Protein AF-A0A914J301-F1 (afdb_monomer)

Radius of gyration: 25.21 Å; Cα contacts (8 Å, |Δi|>4): 339; chains: 1; bounding box: 75×79×42 Å

Structure (mmCIF, N/CA/C/O backbone):
data_AF-A0A914J301-F1
#
_entry.id   AF-A0A914J301-F1
#
loop_
_atom_site.group_PDB
_atom_site.id
_atom_site.type_symbol
_atom_site.label_atom_id
_atom_site.label_alt_id
_atom_site.label_comp_id
_atom_site.label_asym_id
_atom_site.label_entity_id
_atom_site.label_seq_id
_atom_site.pdbx_PDB_ins_code
_atom_site.Cartn_x
_atom_site.Cartn_y
_atom_site.Cartn_z
_atom_site.occupancy
_atom_site.B_iso_or_equiv
_atom_site.auth_seq_id
_atom_site.auth_comp_id
_atom_site.auth_asym_id
_atom_site.auth_atom_id
_atom_site.pdbx_PDB_model_num
ATOM 1 N N . MET A 1 1 ? -5.659 -9.610 20.357 1.00 62.09 1 MET A N 1
ATOM 2 C CA . MET A 1 1 ? -6.582 -10.024 19.278 1.00 62.09 1 MET A CA 1
ATOM 3 C C . MET A 1 1 ? -5.731 -10.591 18.161 1.00 62.09 1 MET A C 1
ATOM 5 O O . MET A 1 1 ? -4.820 -9.894 17.728 1.00 62.09 1 MET A O 1
ATOM 9 N N . SER A 1 2 ? -5.943 -11.849 17.775 1.00 86.25 2 SER A N 1
ATOM 10 C CA . SER A 1 2 ? -5.226 -12.425 16.632 1.00 86.25 2 SER A CA 1
ATOM 11 C C . SER A 1 2 ? -5.757 -11.800 15.340 1.00 86.25 2 SER A C 1
ATOM 13 O O . SER A 1 2 ? -6.969 -11.604 15.217 1.00 86.25 2 SER A O 1
ATOM 15 N N . VAL A 1 3 ? -4.855 -11.446 14.425 1.00 95.19 3 VAL A N 1
ATOM 16 C CA . VAL A 1 3 ? -5.179 -10.918 13.095 1.00 95.19 3 VAL A CA 1
ATOM 17 C C . VAL A 1 3 ? -4.474 -11.796 12.075 1.00 95.19 3 VAL A C 1
ATOM 19 O O . VAL A 1 3 ? -3.257 -11.976 12.159 1.00 95.19 3 VAL A O 1
ATOM 22 N N . ASN A 1 4 ? -5.239 -12.325 11.127 1.00 97.19 4 ASN A N 1
ATOM 23 C CA . ASN A 1 4 ? -4.732 -13.099 10.010 1.00 97.19 4 ASN A CA 1
ATOM 24 C C . ASN A 1 4 ? -4.427 -12.170 8.828 1.00 97.19 4 ASN A C 1
ATOM 26 O O . ASN A 1 4 ? -5.185 -11.243 8.550 1.00 97.19 4 ASN A O 1
ATOM 30 N N . LEU A 1 5 ? -3.314 -12.407 8.141 1.00 98.38 5 LEU A N 1
ATOM 31 C CA . LEU A 1 5 ? -2.938 -11.686 6.927 1.00 98.38 5 LEU A CA 1
ATOM 32 C C . LEU A 1 5 ? -2.969 -12.676 5.773 1.00 98.38 5 LEU A C 1
ATOM 34 O O . LEU A 1 5 ? -2.251 -13.673 5.802 1.00 98.38 5 LEU A O 1
ATOM 38 N N . ARG A 1 6 ? -3.776 -12.390 4.757 1.00 98.25 6 ARG A N 1
ATOM 39 C CA . ARG A 1 6 ? -3.917 -13.258 3.585 1.00 98.25 6 ARG A CA 1
ATOM 40 C C . ARG A 1 6 ? -4.133 -12.442 2.322 1.00 98.25 6 ARG A C 1
ATOM 42 O O . ARG A 1 6 ? -4.425 -11.245 2.383 1.00 98.25 6 ARG A O 1
ATOM 49 N N . ARG A 1 7 ? -3.954 -13.093 1.175 1.00 98.44 7 ARG A N 1
ATOM 50 C CA . ARG A 1 7 ? -4.282 -12.508 -0.125 1.00 98.44 7 ARG A CA 1
ATOM 51 C C . ARG A 1 7 ? -5.774 -12.165 -0.161 1.00 98.44 7 ARG A C 1
ATOM 53 O O . ARG A 1 7 ? -6.582 -12.900 0.408 1.00 98.44 7 ARG A O 1
ATOM 60 N N . ALA A 1 8 ? -6.099 -11.038 -0.781 1.00 98.44 8 ALA A N 1
ATOM 61 C CA . ALA A 1 8 ? -7.477 -10.622 -0.987 1.00 98.44 8 ALA A CA 1
ATOM 62 C C . ALA A 1 8 ? -8.159 -11.534 -2.015 1.00 98.44 8 ALA A C 1
ATOM 64 O O . ALA A 1 8 ? -7.544 -11.947 -3.000 1.00 98.44 8 ALA A O 1
ATOM 65 N N . GLU A 1 9 ? -9.437 -11.806 -1.795 1.00 97.62 9 GLU A N 1
ATOM 66 C CA . GLU A 1 9 ? -10.307 -12.560 -2.690 1.00 97.62 9 GLU A CA 1
ATOM 67 C C . GLU A 1 9 ? -11.484 -11.690 -3.150 1.00 97.62 9 GLU A C 1
ATOM 69 O O . GLU A 1 9 ? -11.736 -10.605 -2.621 1.00 97.62 9 GLU A O 1
ATOM 74 N N . VAL A 1 10 ? -12.215 -12.151 -4.170 1.00 97.44 10 VAL A N 1
ATOM 75 C CA . VAL A 1 10 ? -13.348 -11.399 -4.742 1.00 97.44 10 VAL A CA 1
ATOM 76 C C . VAL A 1 10 ? -14.429 -11.123 -3.687 1.00 97.44 10 VAL A C 1
ATOM 78 O O . VAL A 1 10 ? -15.039 -10.050 -3.685 1.00 97.44 10 VA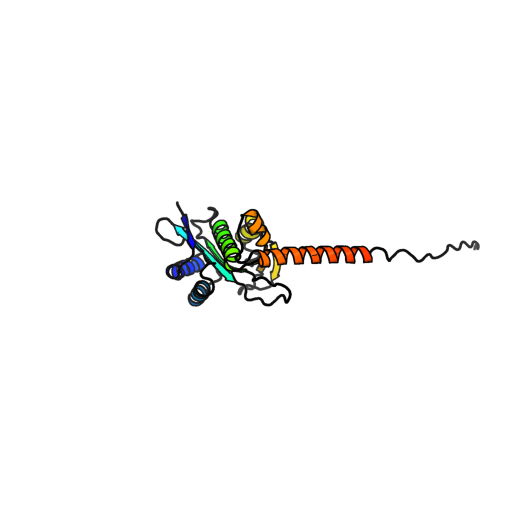L A O 1
ATOM 81 N N . ASP A 1 11 ? -14.611 -12.042 -2.741 1.00 97.56 11 ASP A N 1
ATOM 82 C CA . ASP A 1 11 ? -15.586 -11.903 -1.657 1.00 97.56 11 ASP A CA 1
ATOM 83 C C . ASP A 1 11 ? -15.200 -10.809 -0.642 1.00 97.56 11 ASP A C 1
ATOM 85 O O . ASP A 1 11 ? -16.072 -10.224 0.008 1.00 97.56 11 ASP A O 1
ATOM 89 N N . ASP A 1 12 ? -13.919 -10.428 -0.570 1.00 98.31 12 ASP A N 1
ATOM 90 C CA . ASP A 1 12 ? -13.444 -9.373 0.331 1.00 98.31 12 ASP A CA 1
ATOM 91 C C . ASP A 1 12 ? -13.739 -7.962 -0.191 1.00 98.31 12 ASP A C 1
ATOM 93 O O . ASP A 1 12 ? -13.720 -7.001 0.585 1.00 98.31 12 ASP A O 1
ATOM 97 N N . LEU A 1 13 ? -14.011 -7.793 -1.492 1.00 98.00 13 LEU A N 1
ATOM 98 C CA . LEU A 1 13 ? -14.004 -6.474 -2.139 1.00 98.00 13 LEU A CA 1
ATOM 99 C C . LEU A 1 13 ? -14.993 -5.487 -1.513 1.00 98.00 13 LEU A C 1
ATOM 101 O O . LEU A 1 13 ? -14.676 -4.306 -1.353 1.00 98.00 13 LEU A O 1
ATOM 105 N N . ARG A 1 14 ? -16.181 -5.958 -1.115 1.00 98.12 14 ARG A N 1
ATOM 106 C CA . ARG A 1 14 ? -17.158 -5.105 -0.418 1.00 98.12 14 ARG A CA 1
ATOM 107 C C . ARG A 1 14 ? -16.641 -4.670 0.949 1.00 98.12 14 ARG A C 1
ATOM 109 O O . ARG A 1 14 ? -16.755 -3.498 1.301 1.00 98.12 14 ARG A O 1
ATOM 116 N N . ALA A 1 15 ? -16.033 -5.582 1.703 1.00 98.31 15 ALA A N 1
ATOM 117 C CA . ALA A 1 15 ? -15.475 -5.276 3.014 1.00 98.31 15 ALA A CA 1
ATOM 118 C C . ALA A 1 15 ? -14.255 -4.341 2.914 1.00 98.31 15 ALA A C 1
ATOM 120 O O . ALA A 1 15 ? -14.110 -3.430 3.734 1.00 98.31 15 ALA A O 1
ATOM 121 N N . MET A 1 16 ? -13.423 -4.500 1.880 1.00 98.62 16 MET A N 1
ATOM 122 C CA . MET A 1 16 ? -12.338 -3.571 1.547 1.00 98.62 16 MET A CA 1
ATOM 123 C C . MET A 1 16 ? -12.883 -2.180 1.210 1.00 98.62 16 MET A C 1
ATOM 125 O O . MET A 1 16 ? -12.414 -1.194 1.778 1.00 98.62 16 MET A O 1
ATOM 129 N N . GLN A 1 17 ? -13.913 -2.088 0.362 1.00 98.44 17 GLN A N 1
ATOM 130 C CA . GLN A 1 17 ? -14.545 -0.814 0.010 1.00 98.44 17 GLN A CA 1
ATOM 131 C C . GLN A 1 17 ? -15.128 -0.109 1.244 1.00 98.44 17 GLN A C 1
ATOM 133 O O . GLN A 1 17 ? -14.894 1.083 1.442 1.00 98.44 17 GLN A O 1
ATOM 138 N N . MET A 1 18 ? -15.827 -0.842 2.116 1.00 98.00 18 MET A N 1
ATOM 139 C CA . MET A 1 18 ? -16.323 -0.295 3.384 1.00 98.00 18 MET A CA 1
ATOM 140 C C . MET A 1 18 ? -15.173 0.167 4.286 1.00 98.00 18 MET A C 1
ATOM 142 O O . MET A 1 18 ? -15.245 1.227 4.905 1.00 98.00 18 MET A O 1
ATOM 146 N N . CYS A 1 19 ? -14.084 -0.604 4.359 1.00 98.12 19 CYS A N 1
ATOM 147 C CA . CYS A 1 19 ? -12.901 -0.214 5.120 1.00 98.12 19 CYS A CA 1
ATOM 148 C C . CYS A 1 19 ? -12.255 1.065 4.561 1.00 98.12 19 CYS A C 1
ATOM 150 O O . CYS A 1 19 ? -11.814 1.896 5.356 1.00 98.12 19 CYS A O 1
ATOM 152 N N . ASN A 1 20 ? -12.232 1.244 3.234 1.00 98.31 20 ASN A N 1
ATOM 153 C CA . ASN A 1 20 ? -11.757 2.461 2.572 1.00 98.31 20 ASN A CA 1
ATOM 154 C C . ASN A 1 20 ? -12.589 3.669 3.014 1.00 98.31 20 ASN A C 1
ATOM 156 O O . ASN A 1 20 ? -12.040 4.610 3.578 1.00 98.31 20 ASN A O 1
ATOM 160 N N . GLN A 1 21 ? -13.913 3.587 2.862 1.00 97.69 21 GLN A N 1
ATOM 161 C CA . GLN A 1 21 ? -14.858 4.655 3.218 1.00 97.69 21 GLN A CA 1
ATOM 162 C C . GLN A 1 21 ? -14.772 5.075 4.686 1.00 97.69 21 GLN A C 1
ATOM 164 O O . GLN A 1 21 ? -14.904 6.250 5.013 1.00 97.69 21 GLN A O 1
ATOM 169 N N . LEU A 1 22 ? -14.517 4.121 5.583 1.00 97.38 22 LEU A N 1
ATOM 170 C CA . LEU A 1 22 ? -14.359 4.399 7.011 1.00 97.38 22 LEU A CA 1
ATOM 171 C C . LEU A 1 22 ? -13.015 5.050 7.364 1.00 97.38 22 LEU A C 1
ATOM 173 O O . LEU A 1 22 ? -12.887 5.628 8.445 1.00 97.38 22 LEU A O 1
ATOM 177 N N . CYS A 1 23 ? -11.990 4.893 6.524 1.00 96.31 23 CYS A N 1
ATOM 178 C CA . CYS A 1 23 ? -10.616 5.254 6.873 1.00 96.31 23 CYS A CA 1
ATOM 179 C C . CYS A 1 23 ? -10.039 6.409 6.055 1.00 96.31 23 CYS A C 1
ATOM 181 O O . CYS A 1 23 ? -9.110 7.049 6.553 1.00 96.31 23 CYS A O 1
ATOM 183 N N . LEU A 1 24 ? -10.524 6.628 4.831 1.00 96.06 24 LEU A N 1
ATOM 184 C CA . LEU A 1 24 ? -9.908 7.493 3.829 1.00 96.06 24 LEU A CA 1
ATOM 185 C C . LEU A 1 24 ? -10.952 8.398 3.145 1.00 96.06 24 LEU A C 1
ATOM 187 O O . LEU A 1 24 ? -12.072 7.951 2.876 1.00 96.06 24 LEU A O 1
ATOM 191 N N . PRO A 1 25 ? -10.591 9.656 2.833 1.00 94.06 25 PRO A N 1
ATOM 192 C CA . PRO A 1 25 ? -11.445 10.542 2.047 1.00 94.06 25 PRO A CA 1
ATOM 193 C C . PRO A 1 25 ? -11.475 10.160 0.556 1.00 94.06 25 PRO A C 1
ATOM 195 O O . PRO A 1 25 ? -12.513 10.316 -0.091 1.00 94.06 25 PRO A O 1
ATOM 198 N N . GLU A 1 26 ? -10.391 9.597 0.013 1.00 94.69 26 GLU A N 1
ATOM 199 C CA . GLU A 1 26 ? -10.316 9.128 -1.375 1.00 94.69 26 GLU A CA 1
ATOM 200 C C . GLU A 1 26 ? -11.068 7.805 -1.543 1.00 94.69 26 GLU A C 1
ATOM 202 O O . GLU A 1 26 ? -10.633 6.754 -1.069 1.00 94.69 26 GLU A O 1
ATOM 207 N N . ASN A 1 27 ? -12.216 7.850 -2.220 1.00 96.75 27 ASN A N 1
ATOM 208 C CA . ASN A 1 27 ? -13.116 6.712 -2.370 1.00 96.75 27 ASN A CA 1
ATOM 209 C C . ASN A 1 27 ? -13.289 6.286 -3.825 1.00 96.75 27 ASN A C 1
ATOM 211 O O . ASN A 1 27 ? -13.376 7.115 -4.727 1.00 96.75 27 ASN A O 1
ATOM 215 N N . TYR A 1 28 ? -13.408 4.973 -4.033 1.00 96.19 28 TYR A N 1
ATOM 216 C CA . TYR A 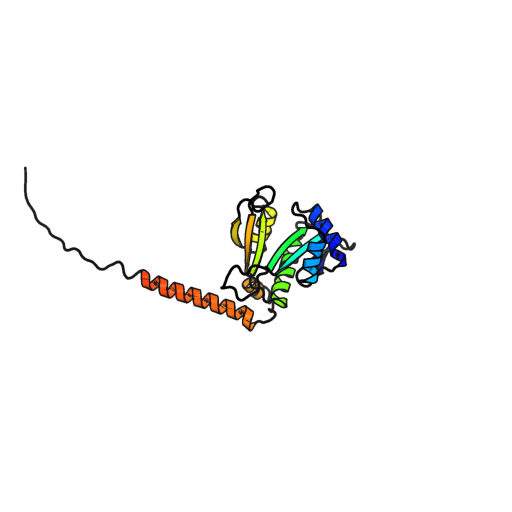1 28 ? -13.549 4.372 -5.356 1.00 96.19 28 TYR A CA 1
ATOM 217 C C . TYR A 1 28 ? -14.832 3.546 -5.467 1.00 96.19 28 TYR A C 1
ATOM 219 O O . TYR A 1 28 ? -15.314 2.939 -4.503 1.00 96.19 28 TYR A O 1
ATOM 227 N N . GLN A 1 29 ? -15.383 3.494 -6.679 1.00 97.38 29 GLN A N 1
ATOM 228 C CA . GLN A 1 29 ? -16.486 2.593 -7.006 1.00 97.38 29 GLN A CA 1
ATOM 229 C C . GLN A 1 29 ? -16.015 1.131 -6.976 1.00 97.38 29 GLN A C 1
ATOM 231 O O . GLN A 1 29 ? -14.865 0.845 -7.309 1.00 97.38 29 GLN A O 1
ATOM 236 N N . LEU A 1 30 ? -16.918 0.192 -6.665 1.00 97.44 30 LEU A N 1
ATOM 237 C CA . LEU A 1 30 ? -16.593 -1.240 -6.564 1.00 97.44 30 LEU A CA 1
ATOM 238 C C . LEU A 1 30 ? -15.961 -1.793 -7.853 1.00 97.44 30 LEU A C 1
ATOM 240 O O . LEU A 1 30 ? -15.048 -2.608 -7.783 1.00 97.44 30 LEU A O 1
ATOM 244 N N . LYS A 1 31 ? -16.368 -1.285 -9.026 1.00 97.75 31 LYS A N 1
ATOM 245 C CA . LYS A 1 31 ? -15.768 -1.646 -10.323 1.00 97.75 31 LYS A CA 1
ATOM 246 C C . LYS A 1 31 ? -14.246 -1.458 -10.360 1.00 97.75 31 LYS A C 1
ATOM 248 O O . LYS A 1 31 ? -13.556 -2.222 -11.020 1.00 97.75 31 LYS A O 1
ATOM 253 N N . TYR A 1 32 ? -13.721 -0.467 -9.636 1.00 97.69 32 TYR A N 1
ATOM 254 C CA . TYR A 1 32 ? -12.287 -0.198 -9.585 1.00 97.69 32 TYR A CA 1
ATOM 255 C C . TYR A 1 32 ? -11.556 -1.229 -8.722 1.00 97.69 32 TYR A C 1
ATOM 257 O O . TYR A 1 32 ? -10.479 -1.681 -9.092 1.00 97.69 32 TYR A O 1
ATOM 265 N N . PHE A 1 33 ? -12.168 -1.678 -7.623 1.00 98.31 33 PHE A N 1
ATOM 266 C CA . PHE A 1 33 ? -11.658 -2.802 -6.834 1.00 98.31 33 PHE A CA 1
ATOM 267 C C . PHE A 1 33 ? -11.678 -4.111 -7.640 1.00 98.31 33 PHE A C 1
ATOM 269 O O . PHE A 1 33 ? -10.699 -4.852 -7.625 1.00 98.31 33 PHE A O 1
ATOM 276 N N . ILE A 1 34 ? -12.756 -4.359 -8.395 1.00 98.12 34 ILE A N 1
ATOM 277 C CA . ILE A 1 34 ? -12.870 -5.518 -9.297 1.00 98.12 34 ILE A CA 1
ATOM 278 C C . ILE A 1 34 ? -11.763 -5.485 -10.359 1.00 98.12 34 ILE A C 1
ATOM 280 O O . ILE A 1 34 ? -11.093 -6.490 -10.568 1.00 98.12 34 ILE A O 1
ATOM 284 N N . TYR A 1 35 ? -11.520 -4.329 -10.982 1.00 97.38 35 TYR A N 1
ATOM 285 C CA . TYR A 1 35 ? -10.421 -4.160 -11.936 1.00 97.38 35 TYR A CA 1
ATOM 286 C C . TYR A 1 35 ? -9.069 -4.580 -11.340 1.00 97.38 35 TYR A C 1
ATOM 288 O O . TYR A 1 35 ? -8.345 -5.345 -11.964 1.00 97.38 35 TYR A O 1
ATOM 296 N N . HIS A 1 36 ? -8.754 -4.160 -10.111 1.00 98.00 36 HIS A N 1
ATOM 297 C CA . HIS A 1 36 ? -7.488 -4.530 -9.471 1.00 98.00 36 HIS A CA 1
ATOM 298 C C . HIS A 1 36 ? -7.357 -6.034 -9.249 1.00 98.00 36 HIS A C 1
ATOM 300 O O . HIS A 1 36 ? -6.316 -6.603 -9.567 1.00 98.00 36 HIS A O 1
ATOM 306 N N . ILE A 1 37 ? -8.393 -6.679 -8.701 1.00 97.06 37 ILE A N 1
ATOM 307 C CA . ILE A 1 37 ? -8.293 -8.097 -8.343 1.00 97.06 37 ILE A CA 1
ATOM 308 C C . ILE A 1 37 ? -8.280 -9.010 -9.569 1.00 97.06 37 ILE A C 1
ATOM 310 O O . ILE A 1 37 ? -7.681 -10.077 -9.518 1.00 97.06 37 ILE A O 1
ATOM 314 N N . LEU A 1 38 ? -8.918 -8.596 -10.667 1.00 96.75 38 LEU A N 1
ATOM 315 C CA . LEU A 1 38 ? -8.915 -9.355 -11.917 1.00 96.75 38 LEU A CA 1
ATOM 316 C C . LEU A 1 38 ? -7.621 -9.155 -12.713 1.00 96.75 38 LEU A C 1
ATOM 318 O O . LEU A 1 38 ? -7.141 -10.106 -13.322 1.00 96.75 38 LEU A O 1
ATOM 322 N N . SER A 1 39 ? -7.042 -7.951 -12.688 1.00 96.25 39 SER A N 1
ATOM 323 C CA . SER A 1 39 ? -5.797 -7.650 -13.406 1.00 96.25 39 SER A CA 1
ATOM 324 C C . SER A 1 39 ? -4.551 -8.143 -12.662 1.00 96.25 39 SER A C 1
ATOM 326 O O . SER A 1 39 ? -3.631 -8.670 -13.284 1.00 96.25 39 SER A O 1
ATOM 328 N N . TRP A 1 40 ? -4.519 -8.001 -11.330 1.00 97.06 40 TRP A N 1
ATOM 329 C CA . TRP A 1 40 ? -3.364 -8.350 -10.490 1.00 97.06 40 TRP A CA 1
ATOM 330 C C . TRP A 1 40 ? -3.781 -9.089 -9.207 1.00 97.06 40 TRP A C 1
ATOM 332 O O . TRP A 1 40 ? -3.593 -8.576 -8.094 1.00 97.06 40 TRP A O 1
ATOM 342 N N . PRO A 1 41 ? -4.340 -10.309 -9.326 1.00 96.88 41 PRO A N 1
ATOM 343 C CA . PRO A 1 41 ? -4.908 -11.043 -8.192 1.00 96.88 41 PRO A CA 1
ATOM 344 C C . PRO A 1 41 ? -3.904 -11.319 -7.064 1.00 96.88 41 PRO A C 1
ATOM 346 O O . PRO A 1 41 ? -4.301 -11.517 -5.920 1.00 96.88 41 PRO A O 1
ATOM 349 N N . GLN A 1 42 ? -2.602 -11.330 -7.355 1.00 97.75 42 GLN A N 1
ATOM 350 C CA . GLN A 1 42 ? -1.535 -11.612 -6.395 1.00 97.75 42 GLN A CA 1
ATOM 351 C C . GLN A 1 42 ? -1.168 -10.417 -5.505 1.00 97.75 42 GLN A C 1
ATOM 353 O O . GLN A 1 42 ? -0.550 -10.624 -4.465 1.00 97.75 42 GLN A O 1
ATOM 358 N N . LEU A 1 43 ? -1.507 -9.181 -5.890 1.00 98.25 43 LEU A N 1
ATOM 359 C CA . LEU A 1 43 ? -0.884 -7.986 -5.298 1.00 98.25 43 LEU A CA 1
ATOM 360 C C . LEU A 1 43 ? -1.634 -7.396 -4.104 1.00 98.25 43 LEU A C 1
ATOM 362 O O . LEU A 1 43 ? -1.051 -6.644 -3.321 1.00 98.25 43 LEU A O 1
ATOM 366 N N . SER A 1 44 ? -2.916 -7.717 -3.954 1.00 98.62 44 SER A N 1
ATOM 367 C CA . SER A 1 44 ? -3.756 -7.147 -2.899 1.00 98.62 44 SER A CA 1
ATOM 368 C C . SER A 1 44 ? -3.908 -8.114 -1.728 1.00 98.62 44 SER A C 1
ATOM 370 O O . SER A 1 44 ? -4.081 -9.319 -1.908 1.00 98.62 44 SER A O 1
ATOM 372 N N . TYR A 1 45 ? -3.849 -7.578 -0.511 1.00 98.88 45 TYR A N 1
ATOM 373 C CA . TYR A 1 45 ? -3.897 -8.355 0.729 1.00 98.88 45 TYR A CA 1
ATOM 374 C C . TYR A 1 45 ? -4.860 -7.724 1.724 1.00 98.88 45 TYR A C 1
ATOM 376 O O . TYR A 1 45 ? -5.049 -6.505 1.748 1.00 98.88 45 TYR A O 1
ATOM 384 N N . VAL A 1 46 ? -5.420 -8.557 2.594 1.00 98.81 46 VAL A N 1
ATOM 385 C CA . VAL A 1 46 ? -6.310 -8.147 3.676 1.00 98.81 46 VAL A CA 1
ATOM 386 C C . VAL A 1 46 ? -5.775 -8.593 5.033 1.00 98.81 46 VAL A C 1
ATOM 388 O O . VAL A 1 46 ? -5.058 -9.587 5.163 1.00 98.81 46 VAL A O 1
ATOM 391 N N . ALA A 1 47 ? -6.122 -7.817 6.053 1.00 98.69 47 ALA A N 1
ATOM 392 C CA . ALA A 1 47 ? -5.977 -8.158 7.455 1.00 98.69 47 ALA A CA 1
ATOM 393 C C . ALA A 1 47 ? -7.369 -8.459 8.015 1.00 98.69 47 ALA A C 1
ATOM 395 O O . ALA A 1 47 ? -8.244 -7.590 7.997 1.00 98.69 47 ALA A O 1
ATOM 396 N N . GLU A 1 48 ? -7.554 -9.670 8.521 1.00 98.00 48 GLU A N 1
ATOM 397 C CA . GLU A 1 48 ? -8.825 -10.211 8.997 1.00 98.00 48 GLU A CA 1
ATOM 398 C C . GLU A 1 48 ? -8.738 -10.505 10.498 1.00 98.00 48 GLU A C 1
ATOM 400 O O . GLU A 1 48 ? -7.747 -11.064 10.974 1.00 98.00 48 GLU A O 1
ATOM 405 N N . ASP A 1 49 ? -9.743 -10.101 11.273 1.00 96.56 49 ASP A N 1
ATOM 406 C CA . ASP A 1 49 ? -9.817 -10.468 12.687 1.00 96.56 49 ASP A CA 1
ATOM 407 C C . ASP A 1 49 ? -10.328 -11.908 12.887 1.00 96.56 49 ASP A C 1
ATOM 409 O O . ASP A 1 49 ? -10.862 -12.544 11.988 1.00 96.56 49 ASP A O 1
ATOM 413 N N . HIS A 1 50 ? -10.205 -12.427 14.108 1.00 94.12 50 HIS A N 1
ATOM 414 C CA . HIS A 1 50 ? -10.734 -13.742 14.508 1.00 94.12 50 HIS A CA 1
ATOM 415 C C . HIS A 1 50 ? -12.237 -13.994 14.239 1.00 94.12 50 HIS A C 1
ATOM 417 O O . HIS A 1 50 ? -12.691 -15.118 14.434 1.00 94.12 50 HIS A O 1
ATOM 423 N N . LYS A 1 51 ? -13.020 -12.974 13.862 1.00 94.69 51 LYS A N 1
ATOM 424 C CA . LYS A 1 51 ? -14.451 -13.084 13.546 1.00 94.69 51 LYS A CA 1
ATOM 425 C C . LYS A 1 51 ? -14.728 -13.013 12.041 1.00 94.69 51 LYS A C 1
ATOM 427 O O . LYS A 1 51 ? -15.894 -12.957 11.662 1.00 94.69 51 LYS A O 1
ATOM 432 N N . GLY A 1 52 ? -13.698 -12.967 11.200 1.00 94.12 52 GLY A N 1
ATOM 433 C CA . GLY A 1 52 ? -13.862 -12.851 9.753 1.00 94.12 52 GLY A CA 1
ATOM 434 C C . GLY A 1 52 ? -13.972 -11.420 9.234 1.00 94.12 52 GLY A C 1
ATOM 435 O O . GLY A 1 52 ? -14.212 -11.212 8.047 1.00 94.12 52 GLY A O 1
ATOM 436 N N . ASN A 1 53 ? -13.824 -10.399 10.084 1.00 96.50 53 ASN A N 1
ATOM 437 C CA . ASN A 1 53 ? -13.985 -9.023 9.627 1.00 96.50 53 ASN A CA 1
ATOM 438 C C . ASN A 1 53 ? -12.685 -8.491 9.035 1.00 96.50 53 ASN A C 1
ATOM 440 O O . ASN A 1 53 ? -11.641 -8.509 9.690 1.00 96.50 53 ASN A O 1
ATOM 444 N N . ILE A 1 54 ? -12.775 -7.868 7.859 1.00 98.38 54 ILE A N 1
ATOM 445 C CA . ILE A 1 54 ? -11.659 -7.097 7.310 1.00 98.38 54 ILE A CA 1
ATOM 446 C C . ILE A 1 54 ? -11.428 -5.852 8.174 1.00 98.38 54 ILE A C 1
ATOM 448 O O . ILE A 1 54 ? -12.301 -4.985 8.327 1.00 98.38 54 ILE A O 1
ATOM 452 N N . VAL A 1 55 ? -10.239 -5.767 8.764 1.00 98.38 55 VAL A N 1
ATOM 453 C CA . VAL A 1 55 ? -9.794 -4.669 9.638 1.00 98.38 55 VAL A CA 1
ATOM 454 C C . VAL A 1 55 ? -8.703 -3.812 9.010 1.00 98.38 55 VAL A C 1
ATOM 456 O O . VAL A 1 55 ? -8.414 -2.721 9.505 1.00 98.38 55 VAL A O 1
ATOM 459 N N . GLY A 1 56 ? -8.134 -4.260 7.899 1.00 98.56 56 GLY A N 1
ATOM 460 C CA . GLY A 1 56 ? -7.267 -3.470 7.041 1.00 98.56 56 GLY A CA 1
ATOM 461 C C . GLY A 1 56 ? -7.033 -4.166 5.710 1.00 98.56 56 GLY A C 1
ATOM 462 O O . GLY A 1 56 ? -7.320 -5.350 5.570 1.00 98.56 56 GLY A O 1
ATOM 463 N N . TYR A 1 57 ? -6.524 -3.432 4.734 1.00 98.88 57 TYR A N 1
ATOM 464 C CA . TYR A 1 57 ? -6.179 -3.976 3.427 1.00 98.88 57 TYR A CA 1
ATOM 465 C C . TYR A 1 57 ? -5.108 -3.119 2.755 1.00 98.88 57 TYR A C 1
ATOM 467 O O . TYR A 1 57 ? -4.920 -1.951 3.107 1.00 98.88 57 TYR A O 1
ATOM 475 N N . VAL A 1 58 ? -4.448 -3.712 1.767 1.00 98.81 58 VAL A N 1
ATOM 476 C CA . VAL A 1 58 ? -3.670 -3.021 0.741 1.00 98.81 58 VAL A CA 1
ATOM 477 C C . VAL A 1 58 ? -4.248 -3.394 -0.621 1.00 98.81 58 VAL A C 1
ATOM 479 O O . VAL A 1 58 ? -4.482 -4.569 -0.905 1.00 98.81 58 VAL A O 1
ATOM 482 N N . LEU A 1 59 ? -4.522 -2.379 -1.432 1.00 98.62 59 LEU A N 1
ATOM 483 C CA . LEU A 1 59 ? -4.948 -2.494 -2.818 1.00 98.62 59 LEU A CA 1
ATOM 484 C C . LEU A 1 59 ? -3.796 -1.999 -3.686 1.00 98.62 59 LEU A C 1
ATOM 486 O O . LEU A 1 59 ? -3.404 -0.832 -3.591 1.00 98.62 59 LEU A O 1
ATOM 490 N N . ALA A 1 60 ? -3.249 -2.888 -4.503 1.00 98.19 60 ALA A N 1
ATOM 491 C CA . ALA A 1 60 ? -2.061 -2.616 -5.294 1.00 98.19 60 ALA A CA 1
ATOM 492 C C . ALA A 1 60 ? -2.249 -3.057 -6.745 1.00 98.19 60 ALA A C 1
ATOM 494 O O . ALA A 1 60 ? -3.036 -3.961 -7.036 1.00 98.19 60 ALA A O 1
ATOM 495 N N . LYS A 1 61 ? -1.516 -2.401 -7.639 1.00 96.31 61 LYS A N 1
ATOM 496 C CA . LYS A 1 61 ? -1.472 -2.692 -9.069 1.00 96.31 61 LYS A CA 1
ATOM 497 C C . LYS A 1 61 ? -0.049 -2.595 -9.601 1.00 96.31 61 LYS A C 1
ATOM 499 O O . LYS A 1 61 ? 0.841 -2.117 -8.899 1.00 96.31 61 LYS A O 1
ATOM 504 N N . LEU A 1 62 ? 0.155 -3.005 -10.846 1.00 93.12 62 LEU A N 1
ATOM 505 C CA . LEU A 1 62 ? 1.296 -2.514 -11.610 1.00 93.12 62 LEU A CA 1
ATOM 506 C C . LEU A 1 62 ? 0.973 -1.116 -12.149 1.00 93.12 62 LEU A C 1
ATOM 508 O O . LEU A 1 62 ? -0.173 -0.806 -12.477 1.00 93.12 62 LEU A O 1
ATOM 512 N N . GLY A 1 63 ? 1.982 -0.257 -12.159 1.00 79.06 63 GLY A N 1
ATOM 513 C CA . GLY A 1 63 ? 1.952 1.055 -12.778 1.00 79.06 63 GLY A CA 1
ATOM 514 C C . GLY A 1 63 ? 1.707 0.932 -14.278 1.00 79.06 63 GLY A C 1
ATOM 515 O O . GLY A 1 63 ? 2.139 -0.020 -14.922 1.00 79.06 63 GLY A O 1
ATOM 516 N N . GLU A 1 64 ? 0.982 1.907 -14.811 1.00 63.53 64 GLU A N 1
ATOM 517 C CA . GLU A 1 64 ? 0.664 2.017 -16.239 1.00 63.53 64 GLU A CA 1
ATOM 518 C C . GLU A 1 64 ? 1.645 2.969 -16.955 1.00 63.53 64 GLU A C 1
ATOM 520 O O . GLU A 1 64 ? 1.519 3.209 -18.152 1.00 63.53 64 GLU A O 1
ATOM 525 N N . GLU A 1 65 ? 2.620 3.527 -16.229 1.00 56.31 65 GLU A N 1
ATOM 526 C CA . GLU A 1 65 ? 3.493 4.594 -16.715 1.00 56.31 65 GLU A CA 1
ATOM 527 C C . GLU A 1 65 ? 4.619 4.060 -17.609 1.00 56.31 65 GLU A C 1
ATOM 529 O O . GLU A 1 65 ? 5.646 3.570 -17.152 1.00 56.31 65 GLU A O 1
ATOM 534 N N . TYR A 1 66 ? 4.411 4.270 -18.909 1.00 43.03 66 TYR A N 1
ATOM 535 C CA . TYR A 1 66 ? 5.399 4.362 -19.989 1.00 43.03 66 TYR A CA 1
ATOM 536 C C . TYR A 1 66 ? 6.251 5.658 -19.902 1.00 43.03 66 TYR A C 1
ATOM 538 O O . TYR A 1 66 ? 6.705 6.170 -20.926 1.00 43.03 66 TYR A O 1
ATOM 546 N N . GLU A 1 67 ? 6.412 6.264 -18.718 1.00 42.78 67 GLU A N 1
ATOM 547 C CA . GLU A 1 67 ? 6.960 7.630 -18.594 1.00 42.78 67 GLU A CA 1
ATOM 548 C C . GLU A 1 67 ? 8.489 7.707 -18.564 1.00 42.78 67 GLU A C 1
ATOM 550 O O . GLU A 1 67 ? 9.058 8.789 -18.713 1.00 42.78 67 GLU A O 1
ATOM 555 N N . SER A 1 68 ? 9.180 6.575 -18.478 1.00 43.75 68 SER A N 1
ATOM 556 C CA . SER A 1 68 ? 10.606 6.507 -18.756 1.00 43.75 68 SER A CA 1
ATOM 557 C C . SER A 1 68 ? 10.814 5.581 -19.954 1.00 43.75 68 SER A C 1
ATOM 559 O O . SER A 1 68 ? 10.574 4.380 -19.897 1.00 43.75 68 SER A O 1
ATOM 561 N N . GLN A 1 69 ? 11.335 6.111 -21.062 1.00 43.91 69 GLN A N 1
ATOM 562 C CA . GLN A 1 69 ? 11.853 5.298 -22.178 1.00 43.91 69 GLN A CA 1
ATOM 563 C C . GLN A 1 69 ? 13.093 4.458 -21.772 1.00 43.91 69 GLN A C 1
ATOM 565 O O . GLN A 1 69 ? 13.852 4.006 -22.627 1.00 43.91 69 GLN A O 1
ATOM 570 N N . HIS A 1 70 ? 13.323 4.284 -20.466 1.00 45.75 70 HIS A N 1
ATOM 571 C CA . HIS A 1 70 ? 14.560 3.824 -19.846 1.00 45.75 70 HIS A CA 1
ATOM 572 C C . HIS A 1 70 ? 14.348 2.812 -18.705 1.00 45.75 70 HIS A C 1
ATOM 574 O O . HIS A 1 70 ? 15.342 2.301 -18.196 1.00 45.75 70 HIS A O 1
ATOM 580 N N . GLU A 1 71 ? 13.114 2.489 -18.294 1.00 55.09 71 GLU A N 1
ATOM 581 C CA . GLU A 1 71 ? 12.874 1.411 -17.318 1.00 55.09 71 GLU A CA 1
ATOM 582 C C . GLU A 1 71 ? 12.356 0.158 -18.033 1.00 55.09 71 GLU A C 1
ATOM 584 O O . GLU A 1 71 ? 11.254 0.128 -18.576 1.00 55.09 71 GLU A O 1
ATOM 589 N N . GLU A 1 72 ? 13.189 -0.885 -18.063 1.00 59.31 72 GLU A N 1
ATOM 590 C CA . GLU A 1 72 ? 12.854 -2.183 -18.665 1.00 59.31 72 GLU A CA 1
ATOM 591 C C . GLU A 1 72 ? 11.943 -3.024 -17.751 1.00 59.31 72 GLU A C 1
ATOM 593 O O . GLU A 1 72 ? 11.265 -3.941 -18.224 1.00 59.31 72 GLU A O 1
ATOM 598 N N . LEU A 1 73 ? 11.908 -2.723 -16.448 1.00 67.56 73 LEU A N 1
ATOM 599 C CA . LEU A 1 73 ? 11.110 -3.435 -15.453 1.00 67.56 73 LEU A CA 1
ATOM 600 C C . LEU A 1 73 ? 9.796 -2.721 -15.114 1.00 67.56 73 LEU A C 1
ATOM 602 O O . LEU A 1 73 ? 9.715 -1.501 -15.004 1.00 67.56 73 LEU A O 1
ATOM 606 N N . ALA A 1 74 ? 8.753 -3.522 -14.882 1.00 77.88 74 ALA A N 1
ATOM 607 C CA . ALA A 1 74 ? 7.450 -3.025 -14.460 1.00 77.88 74 ALA A CA 1
ATOM 608 C C . ALA A 1 74 ? 7.549 -2.327 -13.095 1.00 77.88 74 ALA A C 1
ATOM 610 O O . ALA A 1 74 ? 8.069 -2.905 -12.143 1.00 77.88 74 ALA A O 1
ATOM 611 N N . THR A 1 75 ? 6.976 -1.133 -12.961 1.00 89.25 75 THR A N 1
ATOM 612 C CA . THR A 1 75 ? 6.850 -0.440 -11.670 1.00 89.25 75 THR A CA 1
ATOM 613 C C . THR A 1 75 ? 5.539 -0.840 -10.995 1.00 89.25 75 THR A C 1
ATOM 615 O O . THR A 1 75 ? 4.525 -1.020 -11.655 1.00 89.25 75 THR A O 1
ATOM 618 N N . GLY A 1 76 ? 5.529 -1.011 -9.676 1.00 95.12 76 GLY A N 1
ATOM 619 C CA . GLY A 1 76 ? 4.340 -1.276 -8.871 1.00 95.12 76 GLY A CA 1
ATOM 620 C C . GLY A 1 76 ? 3.732 0.016 -8.337 1.00 95.12 76 GLY A C 1
ATOM 621 O O . GLY A 1 76 ? 4.429 1.008 -8.140 1.00 95.12 76 GLY A O 1
ATOM 622 N N . HIS A 1 77 ? 2.439 0.006 -8.034 1.00 97.12 77 HIS A N 1
ATOM 623 C CA . HIS A 1 77 ? 1.750 1.148 -7.446 1.00 97.12 77 HIS A CA 1
ATOM 624 C C . HIS A 1 77 ? 0.808 0.721 -6.320 1.00 97.12 77 HIS A C 1
ATOM 626 O O . HIS A 1 77 ? 0.020 -0.220 -6.463 1.00 97.12 77 HIS A O 1
ATOM 632 N N . ILE A 1 78 ? 0.861 1.435 -5.195 1.00 98.06 78 ILE A N 1
ATOM 633 C CA . ILE A 1 78 ? -0.081 1.257 -4.087 1.00 98.06 78 ILE A CA 1
ATOM 634 C C . ILE A 1 78 ? -1.236 2.233 -4.263 1.00 98.06 78 ILE A C 1
ATOM 636 O O . ILE A 1 78 ? -1.121 3.415 -3.948 1.00 98.06 78 ILE A O 1
ATOM 640 N N . THR A 1 79 ? -2.366 1.707 -4.727 1.00 97.56 79 THR A N 1
ATOM 641 C CA . THR A 1 79 ? -3.590 2.481 -4.945 1.00 97.56 79 THR A CA 1
ATOM 642 C C . THR A 1 79 ? -4.223 2.918 -3.629 1.00 97.56 79 THR A C 1
ATOM 644 O O . THR A 1 79 ? -4.685 4.047 -3.505 1.00 97.56 79 THR A O 1
ATOM 647 N N . SER A 1 80 ? -4.297 2.022 -2.640 1.00 98.19 80 SER A N 1
ATOM 648 C CA . SER A 1 80 ? -4.937 2.333 -1.360 1.00 98.19 80 SER A CA 1
ATOM 649 C C . SER A 1 80 ? -4.440 1.422 -0.239 1.00 98.19 80 SER A C 1
ATOM 651 O O . SER A 1 80 ? -4.264 0.219 -0.426 1.00 98.19 80 SER A O 1
ATOM 653 N N . LEU A 1 81 ? -4.226 1.995 0.945 1.00 98.56 81 LEU A N 1
ATOM 654 C CA . LEU A 1 81 ? -3.822 1.286 2.159 1.00 98.56 81 LEU A CA 1
ATOM 655 C C . LEU A 1 81 ? -4.610 1.844 3.341 1.00 98.56 81 LEU A C 1
ATOM 657 O O . LEU A 1 81 ? -4.488 3.022 3.682 1.00 98.56 81 LEU A O 1
ATOM 661 N N . ALA A 1 82 ? -5.370 0.988 4.016 1.00 98.06 82 ALA A N 1
ATOM 662 C CA . ALA A 1 82 ? -6.145 1.396 5.178 1.00 98.06 82 ALA A CA 1
ATOM 663 C C . ALA A 1 82 ? -6.114 0.344 6.283 1.00 98.06 82 ALA A C 1
ATOM 665 O O . ALA A 1 82 ? -6.118 -0.859 6.039 1.00 98.06 82 ALA A O 1
ATOM 666 N N . VAL A 1 83 ? -6.126 0.821 7.528 1.00 98.31 83 VAL A N 1
ATOM 667 C CA . VAL A 1 83 ? -6.319 0.001 8.727 1.00 98.31 83 VAL A CA 1
ATOM 668 C C . VAL A 1 83 ? -7.285 0.737 9.651 1.00 98.31 83 VAL A C 1
ATOM 670 O O . VAL A 1 83 ? -7.053 1.908 10.001 1.00 98.31 83 VAL A O 1
ATOM 673 N N . LYS A 1 84 ? -8.355 0.046 10.066 1.00 97.94 84 LYS A N 1
ATOM 674 C CA . LYS A 1 84 ? -9.367 0.558 11.001 1.00 97.94 84 LYS A CA 1
ATOM 675 C C . LYS A 1 84 ? -8.697 1.060 12.274 1.00 97.94 84 LYS A C 1
ATOM 677 O O . LYS A 1 84 ? -7.765 0.440 12.785 1.00 97.94 84 LYS A O 1
ATOM 682 N N . ARG A 1 85 ? -9.189 2.177 12.823 1.00 95.88 85 ARG A N 1
ATOM 683 C CA . ARG A 1 85 ? -8.582 2.853 13.988 1.00 95.88 85 ARG A CA 1
ATOM 684 C C . ARG A 1 85 ? -8.359 1.916 15.180 1.00 95.88 85 ARG A C 1
ATOM 686 O O . ARG A 1 85 ? -7.306 1.997 15.802 1.00 95.88 85 ARG A O 1
ATOM 693 N N . SER A 1 86 ? -9.301 1.007 15.438 1.00 96.06 86 SER A N 1
ATOM 694 C CA . SER A 1 86 ? -9.236 -0.003 16.505 1.00 96.06 86 SER A CA 1
ATOM 695 C C . SER A 1 86 ? -8.097 -1.022 16.357 1.00 96.06 86 SER A C 1
ATOM 697 O O . SER A 1 86 ? -7.751 -1.674 17.333 1.00 96.06 86 SER A O 1
ATOM 699 N N . HIS A 1 87 ? -7.500 -1.140 15.168 1.00 96.69 87 HIS A N 1
ATOM 700 C CA . HIS A 1 87 ? -6.445 -2.109 14.843 1.00 96.69 87 HIS A CA 1
ATOM 701 C C . HIS A 1 87 ? -5.133 -1.431 14.399 1.00 96.69 87 HIS A C 1
ATOM 703 O O . HIS A 1 87 ? -4.217 -2.076 13.883 1.00 96.69 87 HIS A O 1
ATOM 709 N N . ARG A 1 88 ? -5.011 -0.109 14.586 1.00 95.19 88 ARG A N 1
ATOM 710 C CA . ARG A 1 88 ? -3.767 0.630 14.316 1.00 95.19 88 ARG A CA 1
ATOM 711 C C . ARG A 1 88 ? -2.718 0.349 15.394 1.00 95.19 88 ARG A C 1
ATOM 713 O O . ARG A 1 88 ? -3.023 -0.166 16.459 1.00 95.19 88 ARG A O 1
ATOM 720 N N . ARG A 1 89 ? -1.464 0.721 15.107 1.00 93.50 89 ARG A N 1
ATOM 721 C CA . ARG A 1 89 ? -0.288 0.511 15.984 1.00 93.50 89 ARG A CA 1
ATOM 722 C C . ARG A 1 89 ? 0.074 -0.961 16.253 1.00 93.50 89 ARG A C 1
ATOM 724 O O . ARG A 1 89 ? 0.959 -1.221 17.050 1.00 93.50 89 ARG A O 1
ATOM 731 N N . LEU A 1 90 ? -0.524 -1.901 15.520 1.00 94.75 90 LEU A N 1
ATOM 732 C CA . LEU A 1 90 ? -0.201 -3.335 15.559 1.00 94.75 90 LEU A CA 1
ATOM 733 C C . LEU A 1 90 ? 0.755 -3.780 14.430 1.00 94.75 90 LEU A C 1
ATOM 735 O O . LEU A 1 90 ? 0.924 -4.970 14.176 1.00 94.75 90 LEU A O 1
ATOM 739 N N . GLY A 1 91 ? 1.330 -2.830 13.683 1.00 96.44 91 GLY A N 1
ATOM 740 C CA . GLY A 1 91 ? 2.218 -3.113 12.547 1.00 96.44 91 GLY A CA 1
ATOM 741 C C . GLY A 1 91 ? 1.524 -3.664 11.291 1.00 96.44 91 GLY A C 1
ATOM 742 O O . GLY A 1 91 ? 2.204 -4.014 10.333 1.00 96.44 91 GLY A O 1
ATOM 743 N N . LEU A 1 92 ? 0.185 -3.721 11.252 1.00 98.00 92 LEU A N 1
ATOM 744 C CA . LEU A 1 92 ? -0.564 -4.321 10.134 1.00 98.00 92 LEU A CA 1
ATOM 745 C C . LEU A 1 92 ? -0.268 -3.659 8.786 1.00 98.00 92 LEU A C 1
ATOM 747 O O . LEU A 1 92 ? -0.021 -4.358 7.813 1.00 98.00 92 LEU A O 1
ATOM 751 N N . ALA A 1 93 ? -0.228 -2.326 8.739 1.00 98.06 93 ALA A N 1
ATOM 752 C CA . ALA A 1 93 ? 0.050 -1.590 7.507 1.00 98.06 93 ALA A CA 1
ATOM 753 C C . ALA A 1 93 ? 1.432 -1.939 6.924 1.00 98.06 93 ALA A C 1
ATOM 755 O O . ALA A 1 93 ? 1.557 -2.164 5.727 1.00 98.06 93 ALA A O 1
ATOM 756 N N . GLN A 1 94 ? 2.454 -2.060 7.779 1.00 98.00 94 GLN A N 1
ATOM 757 C CA . GLN A 1 94 ? 3.796 -2.471 7.360 1.00 98.00 94 GLN A CA 1
ATOM 758 C C . GLN A 1 94 ? 3.793 -3.902 6.807 1.00 98.00 94 GLN A C 1
ATOM 760 O O . GLN A 1 94 ? 4.373 -4.157 5.755 1.00 98.00 94 GLN A O 1
ATOM 765 N N . LYS A 1 95 ? 3.128 -4.832 7.503 1.00 98.31 95 LYS A N 1
ATOM 766 C CA . LYS A 1 95 ? 3.051 -6.236 7.081 1.00 98.31 95 LYS A CA 1
ATOM 767 C C . LYS A 1 95 ? 2.314 -6.390 5.747 1.00 98.31 95 LYS A C 1
ATOM 769 O O . LYS A 1 95 ? 2.823 -7.073 4.869 1.00 98.31 95 LYS A O 1
ATOM 774 N N . LEU A 1 96 ? 1.176 -5.713 5.577 1.00 98.75 96 LEU A N 1
ATOM 775 C CA . LEU A 1 96 ? 0.415 -5.690 4.321 1.00 98.75 96 LEU A CA 1
ATOM 776 C C . LEU A 1 96 ? 1.265 -5.160 3.158 1.00 98.75 96 LEU A C 1
ATOM 778 O O . LEU A 1 96 ? 1.348 -5.800 2.116 1.00 98.75 96 LEU A O 1
ATOM 782 N N . MET A 1 97 ? 1.957 -4.035 3.358 1.00 98.56 97 MET A N 1
ATOM 783 C CA . MET A 1 97 ? 2.832 -3.442 2.340 1.00 98.56 97 MET A CA 1
ATOM 784 C C . MET A 1 97 ? 3.993 -4.362 1.948 1.00 98.56 97 MET A C 1
ATOM 786 O O . MET A 1 97 ? 4.324 -4.458 0.772 1.00 98.56 97 MET A O 1
ATOM 790 N N . ASN A 1 98 ? 4.601 -5.060 2.911 1.00 98.38 98 ASN A N 1
ATOM 791 C CA . ASN A 1 98 ? 5.682 -6.004 2.623 1.00 98.38 98 ASN A CA 1
ATOM 792 C C . ASN A 1 98 ? 5.188 -7.255 1.878 1.00 98.38 98 ASN A C 1
ATOM 794 O O . ASN A 1 98 ? 5.919 -7.771 1.037 1.00 98.38 98 ASN A O 1
ATOM 798 N N . LEU A 1 99 ? 3.963 -7.724 2.152 1.00 98.62 99 LEU A N 1
ATOM 799 C CA . LEU A 1 99 ? 3.340 -8.813 1.389 1.00 98.62 99 LEU A CA 1
ATOM 800 C C . LEU A 1 99 ? 3.093 -8.396 -0.065 1.00 98.62 99 LEU A C 1
ATOM 802 O O . LEU A 1 99 ? 3.489 -9.121 -0.974 1.00 98.62 99 LEU A O 1
ATOM 806 N N . ALA A 1 100 ? 2.532 -7.203 -0.284 1.00 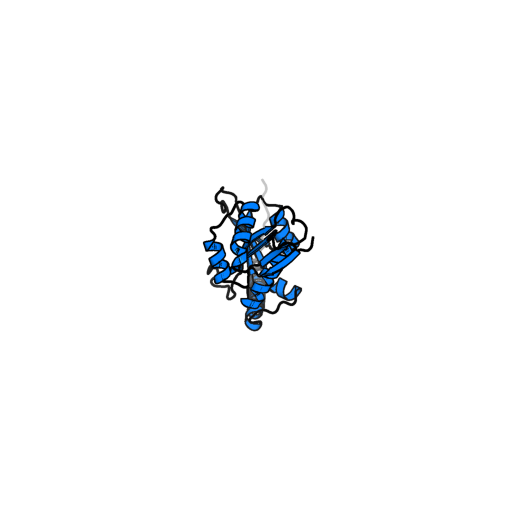98.44 100 ALA A N 1
ATOM 807 C CA . ALA A 1 100 ? 2.337 -6.663 -1.628 1.00 98.44 100 ALA A CA 1
ATOM 808 C C . ALA A 1 100 ? 3.672 -6.487 -2.374 1.00 98.44 100 ALA A C 1
ATOM 810 O O . ALA A 1 100 ? 3.798 -6.932 -3.509 1.00 98.44 100 ALA A O 1
ATOM 811 N N . ALA A 1 101 ? 4.692 -5.915 -1.723 1.00 97.94 101 ALA A N 1
ATOM 812 C CA . ALA A 1 101 ? 6.024 -5.740 -2.308 1.00 97.94 101 ALA A CA 1
ATOM 813 C C . ALA A 1 101 ? 6.665 -7.076 -2.715 1.00 97.94 101 ALA A C 1
ATOM 815 O O . ALA A 1 101 ? 7.180 -7.203 -3.823 1.00 97.94 101 ALA A O 1
ATOM 816 N N . ARG A 1 102 ? 6.591 -8.092 -1.845 1.00 98.25 102 ARG A N 1
ATOM 817 C CA . ARG A 1 102 ? 7.059 -9.445 -2.165 1.00 98.25 102 ARG A CA 1
ATOM 818 C C . ARG A 1 102 ? 6.325 -10.009 -3.384 1.00 98.25 102 ARG A C 1
ATOM 820 O O . ARG A 1 102 ? 6.980 -10.476 -4.309 1.00 98.25 102 ARG A O 1
ATOM 827 N N . ALA A 1 103 ? 4.997 -9.901 -3.419 1.00 98.00 103 ALA A N 1
ATOM 828 C CA . ALA A 1 103 ? 4.202 -10.395 -4.539 1.00 98.00 103 ALA A CA 1
ATOM 829 C C . ALA A 1 103 ? 4.532 -9.681 -5.862 1.00 98.00 103 ALA A C 1
ATOM 831 O O . ALA A 1 103 ? 4.580 -10.335 -6.902 1.00 98.00 103 ALA A O 1
ATOM 832 N N . MET A 1 104 ? 4.807 -8.373 -5.833 1.00 96.50 104 MET A N 1
ATOM 833 C CA . MET A 1 104 ? 5.253 -7.614 -7.009 1.00 96.50 104 MET A CA 1
ATOM 834 C C . MET A 1 104 ? 6.571 -8.165 -7.577 1.00 96.50 104 MET A C 1
ATOM 836 O O . MET A 1 104 ? 6.694 -8.370 -8.783 1.00 96.50 104 MET A O 1
ATOM 840 N N . ILE A 1 105 ? 7.536 -8.479 -6.712 1.00 95.25 105 ILE A N 1
ATOM 841 C CA . ILE A 1 105 ? 8.832 -9.046 -7.115 1.00 95.25 105 ILE A CA 1
ATOM 842 C C . ILE A 1 105 ? 8.658 -10.467 -7.670 1.00 95.25 105 ILE A C 1
ATOM 844 O O . ILE A 1 105 ? 9.087 -10.760 -8.787 1.00 95.25 105 ILE A O 1
ATOM 848 N N . GLU A 1 106 ? 7.997 -11.339 -6.906 1.00 95.75 106 GLU A N 1
ATOM 849 C CA . GLU A 1 106 ? 7.864 -12.773 -7.204 1.00 95.75 106 GLU A CA 1
ATOM 850 C C . GLU A 1 106 ? 7.034 -13.060 -8.456 1.00 95.75 106 GLU A C 1
ATOM 852 O O . GLU A 1 106 ? 7.262 -14.072 -9.110 1.00 95.75 106 GLU A O 1
ATOM 857 N N . ASN A 1 107 ? 6.072 -12.195 -8.794 1.00 94.00 107 ASN A N 1
ATOM 858 C CA . ASN A 1 107 ? 5.155 -12.435 -9.912 1.00 94.00 107 ASN A CA 1
ATOM 859 C C . ASN A 1 107 ? 5.443 -11.552 -11.130 1.00 94.00 107 ASN A C 1
ATOM 861 O O . ASN A 1 107 ? 5.081 -11.932 -12.241 1.00 94.00 107 ASN A O 1
ATOM 865 N N . TYR A 1 108 ? 6.081 -10.391 -10.943 1.00 91.56 108 TYR A N 1
ATOM 866 C CA . TYR A 1 108 ? 6.176 -9.374 -11.995 1.00 91.56 108 TYR A CA 1
ATOM 867 C C . TYR A 1 108 ? 7.557 -8.730 -12.144 1.00 91.56 108 TYR A C 1
ATOM 869 O O . TYR A 1 108 ? 7.702 -7.822 -12.957 1.00 91.56 108 TYR A O 1
ATOM 877 N N . ASN A 1 109 ? 8.578 -9.187 -11.405 1.00 89.69 109 ASN A N 1
ATOM 878 C CA . ASN A 1 109 ? 9.929 -8.609 -11.444 1.00 89.69 109 ASN A CA 1
ATOM 879 C C . ASN A 1 109 ? 9.957 -7.100 -11.174 1.00 89.69 109 ASN A C 1
ATOM 881 O O . ASN A 1 109 ? 10.793 -6.377 -11.709 1.00 89.69 109 ASN A O 1
ATOM 885 N N . THR A 1 110 ? 9.046 -6.606 -10.345 1.00 90.75 110 THR A N 1
ATOM 886 C CA . THR A 1 110 ? 8.955 -5.174 -10.085 1.00 90.75 110 THR A CA 1
ATOM 887 C C . THR A 1 110 ? 10.144 -4.672 -9.277 1.00 90.75 110 THR A C 1
ATOM 889 O O . THR A 1 110 ? 10.345 -5.103 -8.141 1.00 90.75 110 THR A O 1
ATOM 892 N N . SER A 1 111 ? 10.914 -3.741 -9.838 1.00 90.06 111 SER A N 1
ATOM 893 C CA . SER A 1 111 ? 12.095 -3.147 -9.194 1.00 90.06 111 SER A CA 1
ATOM 894 C C . SER A 1 111 ? 11.767 -1.947 -8.308 1.00 90.06 111 SER A C 1
ATOM 896 O O . SER A 1 111 ? 12.564 -1.581 -7.445 1.00 90.06 111 SER A O 1
ATOM 898 N N . LEU A 1 112 ? 10.586 -1.356 -8.475 1.00 92.56 112 LEU A N 1
ATOM 899 C CA . LEU A 1 112 ? 10.186 -0.132 -7.798 1.00 92.56 112 LEU A CA 1
ATOM 900 C C . LEU A 1 112 ? 8.701 -0.171 -7.450 1.00 92.56 112 LEU A C 1
ATOM 902 O O . LEU A 1 112 ? 7.889 -0.609 -8.256 1.00 92.56 112 LEU A O 1
ATOM 906 N N . VAL A 1 113 ? 8.317 0.341 -6.284 1.00 95.81 113 VAL A N 1
ATOM 907 C CA . VAL A 1 113 ? 6.907 0.596 -5.964 1.00 95.81 113 VAL A CA 1
ATOM 908 C C . VAL A 1 113 ? 6.691 2.057 -5.603 1.00 95.81 113 VAL A C 1
ATOM 910 O O . VAL A 1 113 ? 7.455 2.625 -4.820 1.00 95.81 113 VAL A O 1
ATOM 913 N N . SER A 1 114 ? 5.641 2.661 -6.155 1.00 96.62 114 SER A N 1
ATOM 914 C CA . SER A 1 114 ? 5.272 4.053 -5.921 1.00 96.62 114 SER A CA 1
ATOM 915 C C . SER A 1 114 ? 3.931 4.205 -5.200 1.00 96.62 114 SER A C 1
ATOM 917 O O . SER A 1 114 ? 3.094 3.298 -5.181 1.00 96.62 114 SER A O 1
ATOM 919 N N . LEU A 1 115 ? 3.735 5.362 -4.569 1.00 97.56 115 LEU A N 1
ATOM 920 C CA . LEU A 1 115 ? 2.468 5.779 -3.971 1.00 97.56 115 LEU A CA 1
ATOM 921 C C . LEU A 1 115 ? 2.390 7.299 -3.846 1.00 97.56 115 LEU A C 1
ATOM 923 O O . LEU A 1 115 ? 3.415 7.979 -3.828 1.00 97.56 115 LEU A O 1
ATOM 927 N N . HIS A 1 116 ? 1.175 7.808 -3.660 1.00 97.94 116 HIS A N 1
ATOM 928 C CA . HIS A 1 116 ? 0.934 9.199 -3.290 1.00 97.94 116 HIS A CA 1
ATOM 929 C C . HIS A 1 116 ? 0.512 9.299 -1.825 1.00 97.94 116 HIS A C 1
ATOM 931 O O . HIS A 1 116 ? -0.236 8.466 -1.310 1.00 97.94 116 HIS A O 1
ATOM 937 N N . VAL A 1 117 ? 0.980 10.339 -1.137 1.00 98.25 117 VAL A N 1
ATOM 938 C CA . VAL A 1 117 ? 0.560 10.643 0.236 1.00 98.25 117 VAL A CA 1
ATOM 939 C C . VAL A 1 117 ? 0.335 12.141 0.411 1.00 98.25 117 VAL A C 1
ATOM 941 O O . VAL A 1 117 ? 1.151 12.951 -0.019 1.00 98.25 117 VAL A O 1
ATOM 944 N N . ARG A 1 118 ? -0.782 12.513 1.045 1.00 98.38 118 ARG A N 1
ATOM 945 C CA . ARG A 1 118 ? -1.078 13.897 1.456 1.00 98.38 118 ARG A CA 1
ATOM 946 C C . ARG A 1 118 ? 0.069 14.477 2.281 1.00 98.38 118 ARG A C 1
ATOM 948 O O . ARG A 1 118 ? 0.531 13.827 3.224 1.00 98.38 118 ARG A O 1
ATOM 955 N N . VAL A 1 119 ? 0.481 15.708 1.979 1.00 98.00 119 VAL A N 1
ATOM 956 C CA . VAL A 1 119 ? 1.554 16.405 2.716 1.00 98.00 119 VAL A CA 1
ATOM 957 C C . VAL A 1 119 ? 1.193 16.569 4.200 1.00 98.00 119 VAL A C 1
ATOM 959 O O . VAL A 1 119 ? 2.060 16.470 5.072 1.00 98.00 119 VAL A O 1
ATOM 962 N N . SER A 1 120 ? -0.091 16.755 4.517 1.00 97.94 120 SER A N 1
ATOM 963 C CA . SER A 1 120 ? -0.591 16.874 5.891 1.00 97.94 120 SER A CA 1
ATOM 964 C C . SER A 1 120 ? -0.628 15.546 6.665 1.00 97.94 120 SER A C 1
ATOM 966 O O . SER A 1 120 ? -0.640 15.552 7.902 1.00 97.94 120 SER A O 1
ATOM 968 N N . ASN A 1 121 ? -0.593 14.388 5.989 1.00 97.38 121 ASN A N 1
ATOM 969 C CA . ASN A 1 121 ? -0.741 13.076 6.624 1.00 97.38 121 ASN A CA 1
ATOM 970 C C . ASN A 1 121 ? 0.579 12.572 7.235 1.00 97.38 121 ASN A C 1
ATOM 972 O O . ASN A 1 121 ? 1.208 11.618 6.769 1.00 97.38 121 ASN A O 1
ATOM 976 N N . ARG A 1 122 ? 0.976 13.192 8.351 1.00 96.75 122 ARG A N 1
ATOM 977 C CA . ARG A 1 122 ? 2.225 12.891 9.077 1.00 96.75 122 ARG A CA 1
ATOM 978 C C . ARG A 1 122 ? 2.356 11.425 9.498 1.00 96.75 122 ARG A C 1
ATOM 980 O O . ARG A 1 122 ? 3.463 10.893 9.542 1.00 96.75 122 ARG A O 1
ATOM 987 N N . ALA A 1 123 ? 1.242 10.768 9.827 1.00 95.50 123 ALA A N 1
ATOM 988 C CA . ALA A 1 123 ? 1.251 9.373 10.262 1.00 95.50 123 ALA A CA 1
ATOM 989 C C . ALA A 1 123 ? 1.604 8.421 9.110 1.00 95.50 123 ALA A C 1
ATOM 991 O O . ALA A 1 123 ? 2.467 7.560 9.285 1.00 95.50 123 ALA A O 1
ATOM 992 N N . ALA A 1 124 ? 0.967 8.594 7.947 1.00 96.75 124 ALA A N 1
ATOM 993 C CA . ALA A 1 124 ? 1.274 7.808 6.757 1.00 96.75 124 ALA A CA 1
ATOM 994 C C . ALA A 1 124 ? 2.671 8.138 6.220 1.00 96.75 124 ALA A C 1
ATOM 996 O O . ALA A 1 124 ? 3.447 7.225 5.960 1.00 96.75 124 ALA A O 1
ATOM 997 N N . PHE A 1 125 ? 3.041 9.422 6.169 1.00 97.94 125 PHE A N 1
ATOM 998 C CA . PHE A 1 125 ? 4.381 9.837 5.756 1.00 97.94 125 PHE A CA 1
ATOM 999 C C . PHE A 1 125 ? 5.477 9.182 6.609 1.00 97.94 125 PHE A C 1
ATOM 1001 O O . PHE A 1 125 ? 6.429 8.624 6.072 1.00 97.94 125 PHE A O 1
ATOM 1008 N N . SER A 1 126 ? 5.324 9.172 7.940 1.00 97.56 126 SER A N 1
ATOM 1009 C CA . SER A 1 126 ? 6.286 8.516 8.836 1.00 97.56 126 SER A CA 1
ATOM 1010 C C . SER A 1 126 ? 6.345 6.997 8.627 1.00 97.56 126 SER A C 1
ATOM 1012 O O . SER A 1 126 ? 7.434 6.425 8.613 1.00 97.56 126 SER A O 1
ATOM 1014 N N . LEU A 1 127 ? 5.199 6.338 8.410 1.00 97.38 127 LEU A N 1
ATOM 1015 C CA . LEU A 1 127 ? 5.160 4.916 8.050 1.00 97.38 127 LEU A CA 1
ATOM 1016 C C . LEU A 1 127 ? 5.950 4.657 6.757 1.00 97.38 127 LEU A C 1
ATOM 1018 O O . LEU A 1 127 ? 6.821 3.788 6.739 1.00 97.38 127 LEU A O 1
ATOM 1022 N N . TYR A 1 128 ? 5.675 5.413 5.694 1.00 98.19 128 TYR A N 1
ATOM 1023 C CA . TYR A 1 128 ? 6.320 5.206 4.401 1.00 98.19 128 TYR A CA 1
ATOM 1024 C C . TYR A 1 128 ? 7.815 5.532 4.457 1.00 98.19 128 TYR A C 1
ATOM 1026 O O . TYR A 1 128 ? 8.634 4.673 4.131 1.00 98.19 128 TYR A O 1
ATOM 1034 N N . LYS A 1 129 ? 8.192 6.716 4.953 1.00 97.88 129 LYS A N 1
ATOM 1035 C CA . LYS A 1 129 ? 9.589 7.171 4.986 1.00 97.88 129 LYS A CA 1
ATOM 1036 C C . LYS A 1 129 ? 10.443 6.387 5.981 1.00 97.88 129 LYS A C 1
ATOM 1038 O O . LYS A 1 129 ? 11.495 5.862 5.627 1.00 97.88 129 LYS A O 1
ATOM 1043 N N . ASN A 1 130 ? 10.007 6.291 7.237 1.00 96.75 130 ASN A N 1
ATOM 1044 C CA . ASN A 1 130 ? 10.881 5.823 8.318 1.00 96.75 130 ASN A CA 1
ATOM 1045 C C . ASN A 1 130 ? 10.859 4.302 8.478 1.00 96.75 130 ASN A C 1
ATOM 1047 O O . ASN A 1 13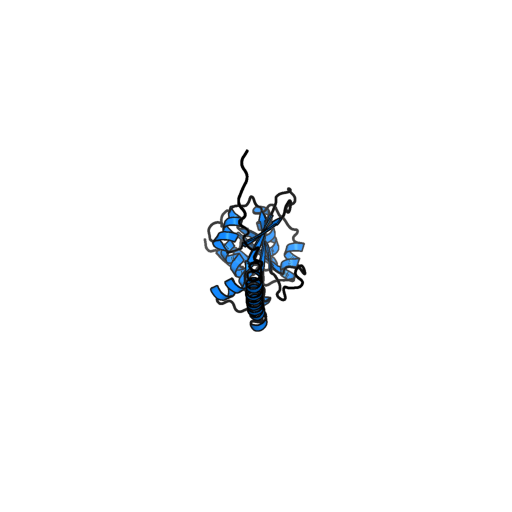0 ? 11.904 3.703 8.748 1.00 96.75 130 ASN A O 1
ATOM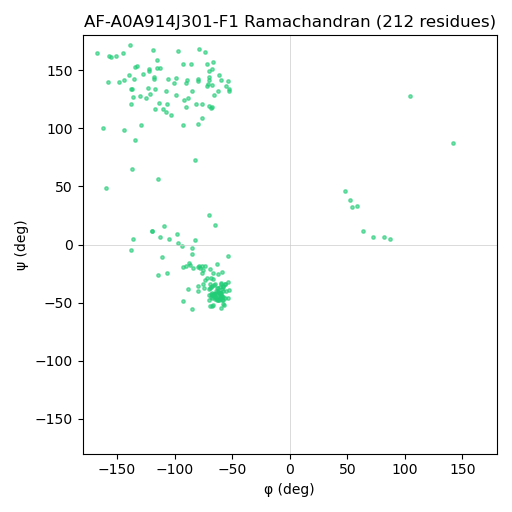 1051 N N . VAL A 1 131 ? 9.686 3.683 8.311 1.00 96.25 131 VAL A N 1
ATOM 1052 C CA . VAL A 1 131 ? 9.490 2.243 8.545 1.00 96.25 131 VAL A CA 1
ATOM 1053 C C . VAL A 1 131 ? 9.679 1.446 7.259 1.00 96.25 131 VAL A C 1
ATOM 1055 O O . VAL A 1 131 ? 10.404 0.456 7.259 1.00 96.25 131 VAL A O 1
ATOM 1058 N N . LEU A 1 132 ? 9.045 1.879 6.167 1.00 96.94 132 LEU A N 1
ATOM 1059 C CA . LEU A 1 132 ? 9.056 1.162 4.888 1.00 96.94 132 LEU A CA 1
ATOM 1060 C C . LEU A 1 132 ? 10.151 1.633 3.923 1.00 96.94 132 LEU A C 1
ATOM 1062 O O . LEU A 1 132 ? 10.284 1.050 2.854 1.00 96.94 132 LEU A O 1
ATOM 1066 N N . LYS A 1 133 ? 10.945 2.641 4.307 1.00 97.38 133 LYS A N 1
ATOM 1067 C CA . LYS A 1 133 ? 12.090 3.155 3.534 1.00 97.38 133 LYS A CA 1
ATOM 1068 C C . LYS A 1 133 ? 11.719 3.649 2.133 1.00 97.38 133 LYS A C 1
ATOM 1070 O O . LYS A 1 133 ? 12.514 3.549 1.210 1.00 97.38 133 LYS A O 1
ATOM 1075 N N . PHE A 1 134 ? 10.518 4.204 1.986 1.00 97.94 134 PHE A N 1
ATOM 1076 C CA . PHE A 1 134 ? 10.187 4.994 0.808 1.00 97.94 134 PHE A CA 1
ATOM 1077 C C . PHE A 1 134 ? 10.960 6.313 0.827 1.00 97.94 134 PHE A C 1
ATOM 1079 O O . PHE A 1 134 ? 11.198 6.903 1.881 1.00 97.94 134 PHE A O 1
ATOM 1086 N N . GLU A 1 135 ? 11.280 6.828 -0.345 1.00 97.56 135 GLU A N 1
ATOM 1087 C CA . GLU A 1 135 ? 11.887 8.132 -0.554 1.00 97.56 135 GLU A CA 1
ATOM 1088 C C . GLU A 1 135 ? 10.912 9.056 -1.270 1.00 97.56 135 GLU A C 1
ATOM 1090 O O . GLU A 1 135 ? 10.012 8.594 -1.966 1.00 97.56 135 GLU A O 1
ATOM 1095 N N . VAL A 1 136 ? 11.038 10.361 -1.032 1.00 97.44 136 VAL A N 1
ATOM 1096 C CA . VAL A 1 136 ? 10.220 11.353 -1.734 1.00 97.44 136 VAL A CA 1
ATOM 1097 C C . VAL A 1 136 ? 10.878 11.586 -3.084 1.00 97.44 136 VAL A C 1
ATOM 1099 O O . VAL A 1 136 ? 12.033 11.995 -3.122 1.00 97.44 136 VAL A O 1
ATOM 1102 N N . ASP A 1 137 ? 10.139 11.326 -4.155 1.00 95.06 137 ASP A N 1
ATOM 1103 C CA . ASP A 1 137 ? 10.576 11.562 -5.531 1.00 95.06 137 ASP A CA 1
ATOM 1104 C C . ASP A 1 137 ? 10.306 13.019 -5.918 1.00 95.06 137 ASP A C 1
ATOM 1106 O O . ASP A 1 137 ? 11.215 13.781 -6.235 1.00 95.06 137 ASP A O 1
ATOM 1110 N N . LYS A 1 138 ? 9.046 13.443 -5.785 1.00 95.44 138 LYS A N 1
ATOM 1111 C CA . LYS A 1 138 ? 8.612 14.820 -6.036 1.00 95.44 138 LYS A CA 1
ATOM 1112 C C . LYS A 1 138 ? 7.407 15.195 -5.183 1.00 95.44 138 LYS A C 1
ATOM 1114 O O . LYS A 1 138 ? 6.700 14.346 -4.636 1.00 95.44 138 LYS A O 1
ATOM 1119 N N . ARG A 1 139 ? 7.176 16.502 -5.075 1.00 97.75 139 ARG A N 1
ATOM 1120 C CA . ARG A 1 139 ? 5.930 17.077 -4.563 1.00 97.75 139 ARG A CA 1
ATOM 1121 C C . ARG A 1 139 ? 5.066 17.488 -5.747 1.00 97.75 139 ARG A C 1
ATOM 1123 O O . ARG A 1 139 ? 5.533 18.222 -6.612 1.00 97.75 139 ARG A O 1
ATOM 1130 N N . GLU A 1 140 ? 3.817 17.052 -5.750 1.00 97.12 140 GLU A N 1
ATOM 1131 C CA . GLU A 1 140 ? 2.855 17.334 -6.808 1.00 97.12 140 GLU A CA 1
ATOM 1132 C C . GLU A 1 140 ? 1.807 18.334 -6.307 1.00 97.12 140 GLU A C 1
ATOM 1134 O O . GLU A 1 140 ? 1.065 18.027 -5.364 1.00 97.12 140 GLU A O 1
ATOM 1139 N N . PRO A 1 141 ? 1.775 19.553 -6.875 1.00 97.81 141 PRO A N 1
ATOM 1140 C CA . PRO A 1 141 ? 0.870 20.593 -6.419 1.00 97.81 141 PRO A CA 1
ATOM 1141 C C . PRO A 1 141 ? -0.578 20.275 -6.797 1.00 97.81 141 PRO A C 1
ATOM 1143 O O . PRO A 1 141 ? -0.843 19.882 -7.932 1.00 97.81 141 PRO A O 1
ATOM 1146 N N . LYS A 1 142 ? -1.519 20.508 -5.872 1.00 97.19 142 LYS A N 1
ATOM 1147 C CA . LYS A 1 142 ? -2.972 20.328 -6.084 1.00 97.19 142 LYS A CA 1
ATOM 1148 C C . LYS A 1 142 ? -3.353 18.947 -6.638 1.00 97.19 142 LYS A C 1
ATOM 1150 O O . LYS A 1 142 ? -4.230 18.838 -7.491 1.00 97.19 142 LYS A O 1
ATOM 1155 N N . TYR A 1 143 ? -2.674 17.905 -6.164 1.00 97.19 143 TYR A N 1
ATOM 1156 C CA . TYR A 1 143 ? -2.913 16.528 -6.593 1.00 97.19 143 TYR A CA 1
ATOM 1157 C C . TYR A 1 143 ? -4.304 16.027 -6.178 1.00 97.19 143 TYR A C 1
ATOM 1159 O O . TYR A 1 143 ? -4.996 15.365 -6.950 1.00 97.19 143 TYR A O 1
ATOM 1167 N N . TYR A 1 144 ? -4.724 16.337 -4.949 1.00 97.00 144 TYR A N 1
ATOM 1168 C CA . TYR A 1 144 ? -6.021 15.911 -4.431 1.00 97.00 144 TYR A CA 1
ATOM 1169 C C . TYR A 1 144 ? -7.137 16.886 -4.826 1.00 97.00 144 TYR A C 1
ATOM 1171 O O . TYR A 1 144 ? -6.907 18.070 -5.062 1.00 97.00 144 TYR A O 1
ATOM 1179 N N . ALA A 1 145 ? -8.378 16.389 -4.865 1.00 94.31 145 ALA A N 1
ATOM 1180 C CA . ALA A 1 145 ? -9.545 17.149 -5.330 1.00 94.31 145 ALA A CA 1
ATOM 1181 C C . ALA A 1 145 ? -9.867 18.395 -4.481 1.00 94.31 145 ALA A C 1
ATOM 1183 O O . ALA A 1 145 ? -10.469 19.344 -4.975 1.00 94.31 145 ALA A O 1
ATOM 1184 N N . ASP A 1 146 ? -9.460 18.401 -3.213 1.00 95.44 146 ASP A N 1
ATOM 1185 C CA . ASP A 1 146 ? -9.555 19.546 -2.301 1.00 95.44 146 ASP A CA 1
ATOM 1186 C C . ASP A 1 146 ? -8.401 20.552 -2.468 1.00 95.44 146 ASP A C 1
ATOM 1188 O O . ASP A 1 146 ? -8.313 21.532 -1.730 1.00 95.44 146 ASP A O 1
ATOM 1192 N N . GLY A 1 147 ? -7.523 20.329 -3.447 1.00 96.75 147 GLY A N 1
ATOM 1193 C CA . GLY A 1 147 ? -6.376 21.173 -3.749 1.00 96.75 147 GLY A CA 1
ATOM 1194 C C . GLY A 1 147 ? -5.160 20.908 -2.866 1.00 96.75 147 GLY A C 1
ATOM 1195 O O . GLY A 1 147 ? -4.185 21.650 -2.981 1.00 96.75 147 GLY A O 1
ATOM 1196 N N . GLU A 1 148 ? -5.182 19.884 -2.003 1.00 98.00 148 GLU A N 1
ATOM 1197 C CA . GLU A 1 148 ? -3.993 19.514 -1.235 1.00 98.00 148 GLU A CA 1
ATOM 1198 C C . GLU A 1 148 ? -2.919 18.906 -2.149 1.00 98.00 148 GLU A C 1
ATOM 1200 O O . GLU A 1 148 ? -3.198 18.132 -3.069 1.00 98.00 148 GLU A O 1
ATOM 1205 N N . ASP A 1 149 ? -1.666 19.240 -1.864 1.00 98.44 149 ASP A N 1
ATOM 1206 C CA . ASP A 1 149 ? -0.509 18.647 -2.520 1.00 98.44 149 ASP A CA 1
ATOM 1207 C C . ASP A 1 149 ? -0.281 17.194 -2.071 1.00 98.44 149 ASP A C 1
ATOM 1209 O O . ASP A 1 149 ? -0.612 16.792 -0.947 1.00 98.44 149 ASP A O 1
ATOM 1213 N N . ALA A 1 150 ? 0.387 16.422 -2.928 1.00 98.31 150 ALA A N 1
ATOM 1214 C CA . ALA A 1 150 ? 0.877 15.086 -2.611 1.00 98.31 150 ALA A CA 1
ATOM 1215 C C . ALA A 1 150 ? 2.407 15.030 -2.639 1.00 98.31 150 ALA A C 1
ATOM 1217 O O . ALA A 1 150 ? 3.064 15.741 -3.395 1.00 98.31 150 ALA A O 1
ATOM 1218 N N . PHE A 1 151 ? 2.983 14.129 -1.850 1.00 98.38 151 PHE A N 1
ATOM 1219 C CA . PHE A 1 151 ? 4.295 13.575 -2.156 1.00 98.38 151 PHE A CA 1
ATOM 1220 C C . PHE A 1 151 ? 4.109 12.305 -2.983 1.00 98.38 151 PHE A C 1
ATOM 1222 O O . PHE A 1 151 ? 3.437 11.379 -2.518 1.00 98.38 151 PHE A O 1
ATOM 1229 N N . LEU A 1 152 ? 4.736 12.252 -4.160 1.00 97.12 152 LEU A N 1
ATOM 1230 C CA . LEU A 1 152 ? 5.032 10.992 -4.830 1.00 97.12 152 LEU A CA 1
ATOM 1231 C C . LEU A 1 152 ? 6.215 10.367 -4.100 1.00 97.12 152 LEU A C 1
ATOM 1233 O O . LEU A 1 152 ? 7.285 10.972 -3.975 1.00 97.12 152 LEU A O 1
ATOM 1237 N N . MET A 1 153 ? 6.008 9.165 -3.583 1.00 97.50 153 MET A N 1
ATOM 1238 C CA . MET A 1 153 ? 7.033 8.413 -2.882 1.00 97.50 153 MET A CA 1
ATOM 1239 C C . MET A 1 153 ? 7.330 7.112 -3.610 1.00 97.50 153 MET A C 1
ATOM 1241 O O . MET A 1 153 ? 6.413 6.453 -4.096 1.00 97.50 153 MET A O 1
ATOM 1245 N N . LYS A 1 154 ? 8.602 6.721 -3.634 1.00 95.94 154 LYS A N 1
ATOM 1246 C CA . LYS A 1 154 ? 9.096 5.513 -4.302 1.00 95.94 154 LYS A CA 1
ATOM 1247 C C . LYS A 1 154 ? 9.912 4.659 -3.338 1.00 95.94 154 LYS A C 1
ATOM 1249 O O . LYS A 1 154 ? 10.578 5.187 -2.453 1.00 95.94 154 LYS A O 1
ATOM 1254 N N . ARG A 1 155 ? 9.865 3.340 -3.492 1.00 95.62 155 ARG A N 1
ATOM 1255 C CA . ARG A 1 155 ? 10.698 2.389 -2.746 1.00 95.62 155 ARG A CA 1
ATOM 1256 C C . ARG A 1 155 ? 11.355 1.423 -3.715 1.00 95.62 155 ARG A C 1
ATOM 1258 O O . ARG A 1 155 ? 10.656 0.768 -4.485 1.00 95.62 155 ARG A O 1
ATOM 1265 N N . ASP A 1 156 ? 12.673 1.310 -3.606 1.00 93.56 156 ASP A N 1
ATOM 1266 C CA . ASP A 1 156 ? 13.471 0.317 -4.319 1.00 93.56 156 ASP A CA 1
ATOM 1267 C C . ASP A 1 156 ? 13.158 -1.092 -3.785 1.00 93.56 156 ASP A C 1
ATOM 1269 O O . ASP A 1 156 ? 13.344 -1.401 -2.599 1.00 93.56 156 ASP A O 1
ATOM 1273 N N . LEU A 1 157 ? 12.627 -1.937 -4.667 1.00 94.00 157 LEU A N 1
ATOM 1274 C CA . LEU A 1 157 ? 12.284 -3.320 -4.372 1.00 94.00 157 LEU A CA 1
ATOM 1275 C C . LEU A 1 157 ? 13.447 -4.291 -4.588 1.00 94.00 157 LEU A C 1
ATOM 1277 O O . LEU A 1 157 ? 13.398 -5.384 -4.027 1.00 94.00 157 LEU A O 1
ATOM 1281 N N . MET A 1 158 ? 14.511 -3.911 -5.299 1.00 90.69 158 MET A N 1
ATOM 1282 C CA . MET A 1 158 ? 15.733 -4.716 -5.373 1.00 90.69 158 MET A CA 1
ATOM 1283 C C . MET A 1 158 ? 16.429 -4.760 -4.010 1.00 90.69 158 MET A C 1
ATOM 1285 O O . MET A 1 158 ? 16.771 -5.838 -3.525 1.00 90.69 158 MET A O 1
ATOM 1289 N N . VAL A 1 159 ? 16.559 -3.607 -3.342 1.00 91.69 159 VAL A N 1
ATOM 1290 C CA . VAL A 1 159 ? 17.119 -3.536 -1.977 1.00 91.69 159 VAL A CA 1
ATOM 1291 C C . VAL A 1 159 ? 16.268 -4.349 -1.002 1.00 91.69 159 VAL A C 1
ATOM 1293 O O . VAL A 1 159 ? 16.793 -5.081 -0.162 1.00 91.69 159 VAL A O 1
ATOM 1296 N N . PHE A 1 160 ? 14.941 -4.255 -1.120 1.00 94.62 160 PHE A N 1
ATOM 1297 C CA . PHE A 1 160 ? 14.032 -5.064 -0.310 1.00 94.62 160 PHE A CA 1
ATOM 1298 C C . PHE A 1 160 ? 14.187 -6.564 -0.587 1.00 94.62 160 PHE A C 1
ATOM 1300 O O . PHE A 1 160 ? 14.198 -7.349 0.361 1.00 94.62 160 PHE A O 1
ATOM 1307 N N . ALA A 1 161 ? 14.319 -6.966 -1.854 1.00 93.88 161 ALA A N 1
ATOM 1308 C CA . ALA A 1 161 ? 14.479 -8.365 -2.230 1.00 93.88 161 ALA A CA 1
ATOM 1309 C C . ALA A 1 161 ? 15.728 -8.982 -1.590 1.00 93.88 161 ALA A C 1
ATOM 1311 O O . ALA A 1 161 ? 15.640 -10.059 -1.005 1.00 93.88 161 ALA A O 1
ATOM 1312 N N . GLU A 1 162 ? 16.854 -8.265 -1.614 1.00 92.38 162 GLU A N 1
ATOM 1313 C CA . GLU A 1 162 ? 18.114 -8.707 -1.004 1.00 92.38 162 GLU A CA 1
ATOM 1314 C C . GLU A 1 162 ? 18.011 -8.831 0.519 1.00 92.38 162 GLU A C 1
ATOM 1316 O O . GLU A 1 162 ? 18.425 -9.833 1.096 1.00 92.38 162 GLU A O 1
ATOM 1321 N N . GLN A 1 163 ? 17.406 -7.842 1.182 1.00 93.12 163 GLN A N 1
ATOM 1322 C CA . GLN A 1 163 ? 17.257 -7.838 2.643 1.00 93.12 163 GLN A CA 1
ATOM 1323 C C . GLN A 1 163 ? 16.337 -8.947 3.167 1.00 93.12 163 GLN A C 1
ATOM 1325 O O . GLN A 1 163 ? 16.433 -9.327 4.335 1.00 93.12 163 GLN A O 1
ATOM 1330 N N . HIS A 1 164 ? 15.418 -9.431 2.332 1.00 93.75 164 HIS A N 1
ATOM 1331 C CA . HIS A 1 164 ? 14.367 -10.367 2.726 1.00 93.75 164 HIS A CA 1
ATOM 1332 C C . HIS A 1 164 ? 14.418 -11.709 1.984 1.00 93.75 164 HIS A C 1
ATOM 1334 O O . HIS A 1 164 ? 13.451 -12.470 2.089 1.00 93.75 164 HIS A O 1
ATOM 1340 N N . ASP A 1 165 ? 15.510 -11.979 1.261 1.00 93.19 165 ASP A N 1
ATOM 1341 C CA . ASP 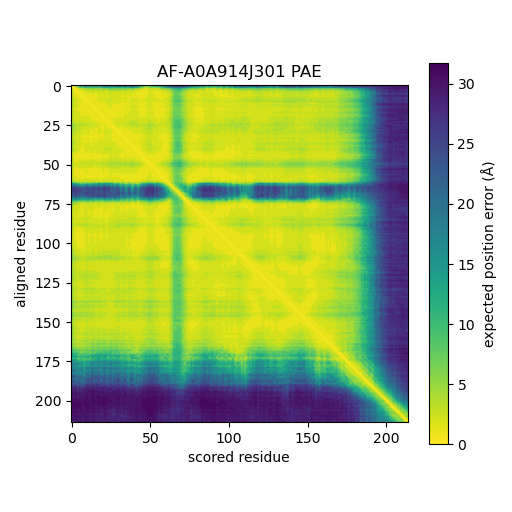A 1 165 ? 15.728 -13.185 0.448 1.00 93.19 165 ASP A CA 1
ATOM 1342 C C . ASP A 1 165 ? 14.526 -13.511 -0.462 1.00 93.19 165 ASP A C 1
ATOM 1344 O O . ASP A 1 165 ? 14.012 -14.630 -0.512 1.00 93.19 165 ASP A O 1
ATOM 1348 N N . VAL A 1 166 ? 14.004 -12.483 -1.141 1.00 94.06 166 VAL A N 1
ATOM 1349 C CA . VAL A 1 166 ? 12.871 -12.630 -2.063 1.00 94.06 166 VAL A CA 1
ATOM 1350 C C . VAL A 1 166 ? 13.392 -12.960 -3.452 1.00 94.06 166 VAL A C 1
ATOM 1352 O O . VAL A 1 166 ? 14.198 -12.221 -4.017 1.00 94.06 166 VAL A O 1
ATOM 1355 N N . LYS A 1 167 ? 12.890 -14.054 -4.027 1.00 91.50 167 LYS A N 1
ATOM 1356 C CA . LYS A 1 167 ? 13.276 -14.492 -5.368 1.00 91.50 167 LYS A CA 1
ATOM 1357 C C . LYS A 1 167 ? 12.350 -13.863 -6.415 1.00 91.50 167 LYS A C 1
ATOM 1359 O O . LYS A 1 167 ? 11.151 -14.128 -6.379 1.00 91.50 167 LYS A O 1
ATOM 1364 N N . PRO A 1 168 ? 12.872 -13.046 -7.340 1.00 89.56 168 PRO A N 1
ATOM 1365 C CA . PRO A 1 168 ? 12.079 -12.490 -8.436 1.00 89.56 168 PRO A CA 1
ATOM 1366 C C . PRO A 1 168 ? 11.622 -13.579 -9.419 1.00 89.56 168 PRO A C 1
ATOM 1368 O O . PRO A 1 168 ? 12.258 -14.631 -9.523 1.00 89.56 168 PRO A O 1
ATOM 1371 N N . ALA A 1 169 ? 10.549 -13.306 -10.168 1.00 84.00 169 ALA A N 1
ATOM 1372 C CA . ALA A 1 169 ? 9.993 -14.218 -11.175 1.00 84.00 169 ALA A CA 1
ATOM 1373 C C . ALA A 1 169 ? 11.035 -14.656 -12.225 1.00 84.00 169 ALA A C 1
ATOM 1375 O O . ALA A 1 169 ? 11.083 -15.817 -12.629 1.00 84.00 169 ALA A O 1
ATOM 1376 N N . VAL A 1 170 ? 11.888 -13.720 -12.661 1.00 84.62 170 VAL A N 1
ATOM 1377 C CA . VAL A 1 170 ? 12.992 -13.944 -13.603 1.00 84.62 170 VAL A CA 1
ATOM 1378 C C . VAL A 1 170 ? 14.258 -13.248 -13.074 1.00 84.62 170 VAL A C 1
ATOM 1380 O O . VAL A 1 170 ? 14.513 -12.088 -13.409 1.00 84.62 170 VAL A O 1
ATOM 1383 N N . PRO A 1 171 ? 15.090 -13.942 -12.268 1.00 81.88 171 PRO A N 1
ATOM 1384 C CA . PRO A 1 171 ? 16.246 -13.340 -11.592 1.00 81.88 171 PRO A CA 1
ATOM 1385 C C . PRO A 1 171 ? 17.269 -12.679 -12.506 1.00 81.88 171 PRO A C 1
ATOM 1387 O O . PRO A 1 171 ? 17.812 -11.635 -12.156 1.00 81.88 171 PRO A O 1
ATOM 1390 N N . ILE A 1 172 ? 17.510 -13.258 -13.684 1.00 80.56 172 ILE A N 1
ATOM 1391 C CA . ILE A 1 172 ? 18.490 -12.725 -14.636 1.00 80.56 172 ILE A CA 1
ATOM 1392 C C . ILE A 1 172 ? 18.086 -11.318 -15.081 1.00 80.56 172 ILE A C 1
ATOM 1394 O O . ILE A 1 172 ? 18.909 -10.414 -15.030 1.00 80.56 172 ILE A O 1
ATOM 1398 N N . ILE A 1 173 ? 16.820 -11.119 -15.460 1.00 76.19 173 ILE A N 1
ATOM 1399 C CA . ILE A 1 173 ? 16.315 -9.816 -15.916 1.00 76.19 173 ILE A CA 1
ATOM 1400 C C . ILE A 1 173 ? 16.288 -8.830 -14.744 1.00 76.19 173 ILE A C 1
ATOM 1402 O O . ILE A 1 173 ? 16.778 -7.711 -14.862 1.00 76.19 173 ILE A O 1
ATOM 1406 N N . PHE A 1 174 ? 15.788 -9.279 -13.590 1.00 76.44 174 PHE A N 1
ATOM 1407 C CA . PHE A 1 174 ? 15.635 -8.446 -12.401 1.00 76.44 174 PHE A CA 1
ATOM 1408 C C . PHE A 1 174 ? 16.958 -7.832 -11.917 1.00 76.44 174 PHE A C 1
ATOM 1410 O O . PHE A 1 174 ? 17.025 -6.640 -11.630 1.00 76.44 174 PHE A O 1
ATOM 1417 N N . PHE A 1 175 ? 18.030 -8.630 -11.861 1.00 76.75 175 PHE A N 1
ATOM 1418 C CA . PHE A 1 175 ? 19.341 -8.154 -11.408 1.00 76.75 175 PHE A CA 1
ATOM 1419 C C . PHE A 1 175 ? 20.231 -7.615 -12.537 1.00 76.75 175 PHE A C 1
ATOM 1421 O O . PHE A 1 175 ? 21.160 -6.856 -12.255 1.00 76.75 175 PHE A O 1
ATOM 1428 N N . ALA A 1 176 ? 19.959 -7.930 -13.808 1.00 73.81 176 ALA A N 1
ATOM 1429 C CA . ALA A 1 176 ? 20.664 -7.303 -14.929 1.00 73.81 176 ALA A CA 1
ATOM 1430 C C . ALA A 1 176 ? 20.456 -5.782 -14.946 1.00 73.81 176 ALA A C 1
ATOM 1432 O O . ALA A 1 176 ? 21.398 -5.039 -15.218 1.00 73.81 176 ALA A O 1
ATOM 1433 N N . GLU A 1 177 ? 19.265 -5.303 -14.579 1.00 67.75 177 GLU A N 1
ATOM 1434 C CA . GLU A 1 177 ? 19.003 -3.863 -14.489 1.00 67.75 177 GLU A CA 1
ATOM 1435 C C . GLU A 1 177 ? 19.826 -3.189 -13.374 1.00 67.75 177 GLU A C 1
ATOM 1437 O O . GLU A 1 177 ? 20.336 -2.081 -13.553 1.00 67.75 177 GLU A O 1
ATOM 1442 N N . LYS A 1 178 ? 20.062 -3.891 -12.255 1.00 69.25 178 LYS A N 1
ATOM 1443 C CA . LYS A 1 178 ? 20.967 -3.425 -11.191 1.00 69.25 178 LYS A CA 1
ATOM 1444 C C . LYS A 1 178 ? 22.392 -3.216 -11.711 1.00 69.25 178 LYS A C 1
ATOM 1446 O O . LYS A 1 178 ? 23.049 -2.229 -11.367 1.00 69.25 178 LYS A O 1
ATOM 1451 N N . LEU A 1 179 ? 22.870 -4.141 -12.545 1.00 69.38 179 LEU A N 1
ATOM 1452 C CA . LEU A 1 179 ? 24.201 -4.068 -13.152 1.00 69.38 179 LEU A CA 1
ATOM 1453 C C . LEU A 1 179 ? 24.298 -2.914 -14.159 1.00 69.38 179 LEU A C 1
ATOM 1455 O O . LEU A 1 179 ? 25.277 -2.173 -14.109 1.00 69.38 179 LEU A O 1
ATOM 1459 N N . LYS A 1 180 ? 23.277 -2.709 -15.005 1.00 69.06 180 LYS A N 1
ATOM 1460 C CA . LYS A 1 180 ? 23.205 -1.569 -15.942 1.00 69.06 180 LYS A CA 1
ATOM 1461 C C . LYS A 1 180 ? 23.295 -0.226 -15.213 1.00 69.06 180 LYS A C 1
ATOM 1463 O O . LYS A 1 180 ? 24.199 0.551 -15.504 1.00 69.06 180 LYS A O 1
ATOM 1468 N N . LYS A 1 181 ? 22.455 -0.011 -14.191 1.00 65.94 181 LYS A N 1
ATOM 1469 C CA . LYS A 1 181 ? 22.473 1.217 -13.369 1.00 65.94 181 LYS A CA 1
ATOM 1470 C C . LYS A 1 181 ? 23.834 1.458 -12.712 1.00 65.94 181 LYS A C 1
ATOM 1472 O O . LYS A 1 181 ? 24.312 2.585 -12.663 1.00 65.94 181 LYS A O 1
ATOM 1477 N N . THR A 1 182 ? 24.485 0.399 -12.228 1.00 67.81 182 THR A N 1
ATOM 1478 C CA . THR A 1 182 ? 25.825 0.509 -11.627 1.00 67.81 182 THR A CA 1
ATOM 1479 C C . THR A 1 182 ? 26.872 0.926 -12.664 1.00 67.81 182 THR A C 1
ATOM 1481 O O . THR A 1 182 ? 27.709 1.780 -12.376 1.00 67.81 182 THR A O 1
ATOM 1484 N N . LEU A 1 183 ? 26.814 0.355 -13.870 1.00 69.31 183 LEU A N 1
ATOM 1485 C CA . LEU A 1 183 ? 27.736 0.671 -14.962 1.00 69.31 183 LEU A CA 1
ATOM 1486 C C . LEU A 1 183 ? 27.568 2.114 -15.468 1.00 69.31 183 LEU A C 1
ATOM 1488 O O . LEU A 1 183 ? 28.573 2.807 -15.625 1.00 69.31 183 LEU A O 1
ATOM 1492 N N . GLU A 1 184 ? 26.334 2.594 -15.635 1.00 66.31 184 GLU A N 1
ATOM 1493 C CA . GLU A 1 184 ? 26.034 3.980 -16.039 1.00 66.31 184 GLU A CA 1
ATOM 1494 C C . GLU A 1 184 ? 26.564 5.010 -15.025 1.00 66.31 184 GLU A C 1
ATOM 1496 O O . GLU A 1 184 ? 27.239 5.973 -15.395 1.00 66.31 184 GLU A O 1
ATOM 1501 N N . ILE A 1 185 ? 26.369 4.757 -13.725 1.00 62.72 185 ILE A N 1
ATOM 1502 C CA . ILE A 1 185 ? 26.925 5.611 -12.663 1.00 62.72 185 ILE A CA 1
ATOM 1503 C C . ILE A 1 185 ? 28.459 5.626 -12.731 1.00 62.72 185 ILE A C 1
ATOM 1505 O O . ILE A 1 185 ? 29.078 6.679 -12.571 1.00 62.72 185 ILE A O 1
ATOM 1509 N N . THR A 1 186 ? 29.103 4.480 -12.981 1.00 61.03 186 THR A N 1
ATOM 1510 C CA . THR A 1 186 ? 30.567 4.449 -13.108 1.00 61.03 186 THR A CA 1
ATOM 1511 C C . THR A 1 186 ? 31.077 5.192 -14.343 1.00 61.03 186 THR A C 1
ATOM 1513 O O . THR A 1 186 ? 32.112 5.850 -14.240 1.00 61.03 186 THR A O 1
ATOM 1516 N N . SER A 1 187 ? 30.364 5.164 -15.476 1.00 60.56 187 SER A N 1
ATOM 1517 C CA . SER A 1 187 ? 30.741 5.955 -16.656 1.00 60.56 187 SER A CA 1
ATOM 1518 C C . SER A 1 187 ? 30.588 7.458 -16.427 1.00 60.56 187 SER A C 1
ATOM 1520 O O . SER A 1 187 ? 31.506 8.208 -16.755 1.00 60.56 187 SER A O 1
ATOM 1522 N N . ASP A 1 188 ? 29.515 7.904 -15.768 1.00 60.50 188 ASP A N 1
ATOM 1523 C CA . ASP A 1 188 ? 29.304 9.328 -15.469 1.00 60.50 188 ASP A CA 1
ATOM 1524 C C . ASP A 1 188 ? 30.364 9.888 -14.505 1.00 60.50 188 ASP A C 1
ATOM 1526 O O . ASP A 1 188 ? 30.793 11.041 -14.618 1.00 60.50 188 ASP A O 1
ATOM 1530 N N . VAL A 1 189 ? 30.845 9.066 -13.565 1.00 58.94 189 VAL A N 1
ATOM 1531 C CA . VAL A 1 189 ? 31.939 9.431 -12.648 1.00 58.94 189 VAL A CA 1
ATOM 1532 C C . VAL A 1 189 ? 33.284 9.541 -13.385 1.00 58.94 189 VAL A C 1
ATOM 1534 O O . VAL A 1 189 ? 34.081 10.442 -13.088 1.00 58.94 189 VAL A O 1
ATOM 1537 N N . LEU A 1 190 ? 33.539 8.672 -14.367 1.00 56.88 190 LEU A N 1
ATOM 1538 C CA . LEU A 1 190 ? 34.741 8.726 -15.210 1.00 56.88 190 LEU A CA 1
ATOM 1539 C C . LEU A 1 190 ? 34.718 9.931 -16.172 1.00 56.88 190 LEU A C 1
ATOM 1541 O O . LEU A 1 190 ? 35.729 10.617 -16.328 1.00 56.88 190 LEU A O 1
ATOM 1545 N N . ASP A 1 191 ? 33.560 10.279 -16.733 1.00 56.34 191 ASP A N 1
ATOM 1546 C CA . ASP A 1 191 ? 33.422 11.452 -17.608 1.00 56.34 191 ASP A CA 1
ATOM 1547 C C . ASP A 1 191 ? 33.417 12.780 -16.826 1.00 56.34 191 ASP A C 1
ATOM 1549 O O . ASP A 1 191 ? 33.983 13.790 -17.266 1.00 56.34 191 ASP A O 1
ATOM 1553 N N . GLY A 1 192 ? 32.857 12.789 -15.612 1.00 51.41 192 GLY A N 1
ATOM 1554 C CA . GLY A 1 192 ? 32.870 13.943 -14.708 1.00 51.41 192 GLY A CA 1
ATOM 1555 C C . GLY A 1 192 ? 34.260 14.289 -14.158 1.00 51.41 192 GLY A C 1
ATOM 1556 O O . GLY A 1 192 ? 34.552 15.462 -13.900 1.00 51.41 192 GLY A O 1
ATOM 1557 N N . THR A 1 193 ? 35.155 13.304 -14.027 1.00 49.88 193 THR A N 1
ATOM 1558 C CA . THR A 1 193 ? 36.552 13.528 -13.609 1.00 49.88 193 THR A CA 1
ATOM 1559 C C . THR A 1 193 ? 37.419 14.112 -14.731 1.00 49.88 193 THR A C 1
ATOM 1561 O O . THR A 1 193 ? 38.349 14.870 -14.445 1.00 49.88 193 THR A O 1
ATOM 1564 N N . HIS A 1 194 ? 37.061 13.911 -16.004 1.00 45.38 194 HIS A N 1
ATOM 1565 C CA . HIS A 1 194 ? 37.761 14.521 -17.142 1.00 45.38 194 HIS A CA 1
ATOM 1566 C C . HIS A 1 194 ? 37.453 16.015 -17.369 1.00 45.38 194 HIS A C 1
ATOM 1568 O O . HIS A 1 194 ? 38.249 16.702 -18.019 1.00 45.38 194 HIS A O 1
ATOM 1574 N N . ARG A 1 195 ? 36.353 16.557 -16.820 1.00 45.84 195 ARG A N 1
ATOM 1575 C CA . ARG A 1 195 ? 35.998 17.987 -16.964 1.00 45.84 195 ARG A CA 1
ATOM 1576 C C . ARG A 1 195 ? 36.681 18.922 -15.960 1.00 45.84 195 ARG A C 1
ATOM 1578 O O . ARG A 1 195 ? 36.794 20.105 -16.253 1.00 45.84 195 ARG A O 1
ATOM 1585 N N . LYS A 1 196 ? 37.191 18.432 -14.823 1.00 43.34 196 LYS A N 1
ATOM 1586 C CA . LYS A 1 196 ? 37.819 19.291 -13.791 1.00 43.34 196 LYS A CA 1
ATOM 1587 C C . LYS A 1 196 ? 39.304 19.620 -14.006 1.00 43.34 196 LYS A C 1
ATOM 1589 O O . LYS A 1 196 ? 39.843 20.412 -13.245 1.00 43.34 196 LYS A O 1
ATOM 1594 N N . ASN A 1 197 ? 39.949 19.085 -15.046 1.00 39.97 197 ASN A N 1
ATOM 1595 C CA . ASN A 1 197 ? 41.383 19.299 -15.312 1.00 39.97 197 ASN A CA 1
ATOM 1596 C C . ASN A 1 197 ? 41.696 20.184 -16.539 1.00 39.97 197 ASN A C 1
ATOM 1598 O O . ASN A 1 197 ? 42.830 20.175 -17.011 1.00 39.97 197 ASN A O 1
ATOM 1602 N N . ARG A 1 198 ? 40.731 20.954 -17.073 1.00 41.91 198 ARG A N 1
ATOM 1603 C CA . ARG A 1 198 ? 40.964 21.852 -18.230 1.00 41.91 198 ARG A CA 1
ATOM 1604 C C . ARG A 1 198 ? 40.882 23.354 -17.953 1.00 41.91 198 ARG A C 1
ATOM 1606 O O . ARG A 1 198 ? 41.058 24.121 -18.888 1.00 41.91 198 ARG A O 1
ATOM 1613 N N . ASP A 1 199 ? 40.741 23.774 -16.700 1.00 46.66 199 ASP A N 1
ATOM 1614 C CA . ASP A 1 199 ? 40.702 25.199 -16.348 1.00 46.66 199 ASP A CA 1
ATOM 1615 C C . ASP A 1 199 ? 41.920 25.598 -15.507 1.00 46.66 199 ASP A C 1
ATOM 1617 O O . ASP A 1 199 ? 41.749 26.065 -14.388 1.00 46.66 199 ASP A O 1
ATOM 1621 N N . HIS A 1 200 ? 43.156 25.371 -15.978 1.00 47.28 200 HIS A N 1
ATOM 1622 C CA . HIS A 1 200 ? 44.360 25.951 -15.349 1.00 47.28 200 HIS A CA 1
ATOM 1623 C C . HIS A 1 200 ? 45.592 25.998 -16.269 1.00 47.28 200 HIS A C 1
ATOM 1625 O O . HIS A 1 200 ? 46.689 25.625 -15.870 1.00 47.28 200 HIS A O 1
ATOM 1631 N N . VAL A 1 201 ? 45.453 26.492 -17.500 1.00 49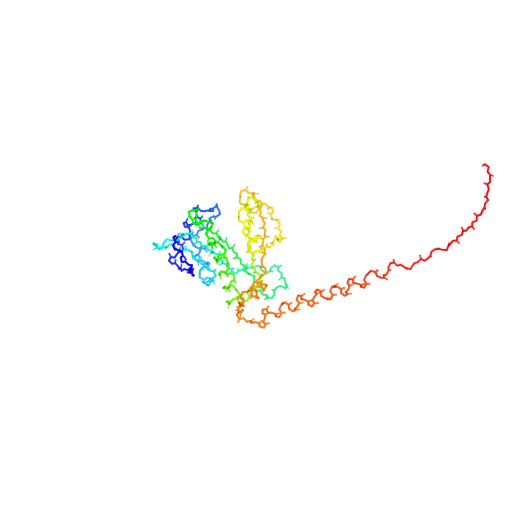.09 201 VAL A N 1
ATOM 1632 C CA . VAL A 1 201 ? 46.611 27.011 -18.245 1.00 49.09 201 VAL A CA 1
ATOM 1633 C C . VAL A 1 201 ? 46.151 28.204 -19.071 1.00 49.09 201 VAL A C 1
ATOM 1635 O O . VAL A 1 201 ? 45.575 28.022 -20.128 1.00 49.09 201 VAL A O 1
ATOM 1638 N N . ASP A 1 202 ? 46.380 29.414 -18.565 1.00 41.44 202 ASP A N 1
ATOM 1639 C CA . ASP A 1 202 ? 46.829 30.524 -19.406 1.00 41.44 202 ASP A CA 1
ATOM 1640 C C . ASP A 1 202 ? 47.432 31.620 -18.526 1.00 41.44 202 ASP A C 1
ATOM 1642 O O . ASP A 1 202 ? 46.759 32.407 -17.855 1.00 41.44 202 ASP A O 1
ATOM 1646 N N . GLY A 1 203 ? 48.764 31.611 -18.495 1.00 43.94 203 GLY A N 1
ATOM 1647 C CA . GLY A 1 203 ? 49.575 32.608 -17.825 1.00 43.94 203 GLY A CA 1
ATOM 1648 C C . GLY A 1 203 ? 49.462 33.970 -18.503 1.00 43.94 203 GLY A C 1
ATOM 1649 O O . GLY A 1 203 ? 49.551 34.095 -19.723 1.00 43.94 203 GLY A O 1
ATOM 1650 N N . LYS A 1 204 ?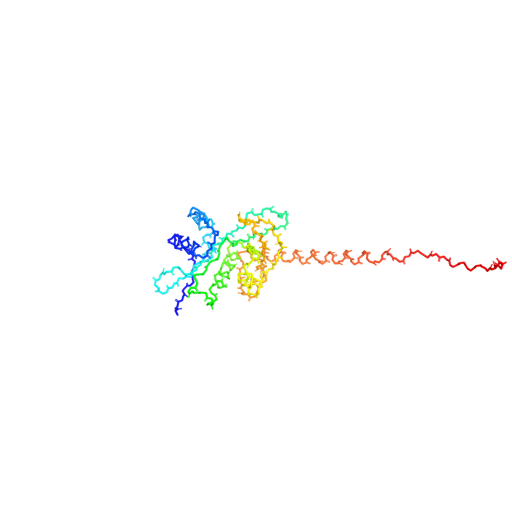 49.353 35.023 -17.692 1.00 41.66 204 LYS A N 1
ATOM 1651 C CA . LYS A 1 204 ? 49.707 36.382 -18.111 1.00 41.66 204 LYS A CA 1
ATOM 1652 C C . LYS A 1 204 ? 51.006 36.792 -17.414 1.00 41.66 204 LYS A C 1
ATOM 1654 O O . LYS A 1 204 ? 51.119 36.602 -16.204 1.00 41.66 204 LYS A O 1
ATOM 1659 N N . PRO A 1 205 ? 51.991 37.343 -18.143 1.00 42.59 205 PRO A N 1
ATOM 1660 C CA . PRO A 1 205 ? 53.286 37.669 -17.573 1.00 42.59 205 PRO A CA 1
ATOM 1661 C C . PRO A 1 205 ? 53.240 38.986 -16.791 1.00 42.59 205 PRO A C 1
ATOM 1663 O O . PRO A 1 205 ? 52.644 39.976 -17.223 1.00 42.59 205 PRO A O 1
ATOM 1666 N N . CYS A 1 206 ? 53.942 38.996 -15.659 1.00 41.34 206 CYS A N 1
ATOM 1667 C CA . CYS A 1 206 ? 54.284 40.183 -14.886 1.00 41.34 206 CYS A CA 1
ATOM 1668 C C . CYS A 1 206 ? 54.955 41.255 -15.760 1.00 41.34 206 CYS A C 1
ATOM 1670 O O . CYS A 1 206 ? 55.941 40.986 -16.447 1.00 41.34 206 CYS A O 1
ATOM 1672 N N . LYS A 1 207 ? 54.492 42.504 -15.647 1.00 39.25 207 LYS A N 1
ATOM 1673 C CA . LYS A 1 207 ? 55.278 43.689 -16.010 1.00 39.25 207 LYS A CA 1
ATOM 1674 C C . LYS A 1 207 ? 55.258 44.693 -14.865 1.00 39.25 207 LYS A C 1
ATOM 1676 O O . LYS A 1 207 ? 54.303 45.440 -14.689 1.00 39.25 207 LYS A O 1
ATOM 1681 N N . CYS A 1 208 ? 56.367 44.739 -14.134 1.00 40.12 208 CYS A N 1
ATOM 1682 C CA . CYS A 1 208 ? 56.782 45.915 -13.385 1.00 40.12 208 CYS A CA 1
ATOM 1683 C C . CYS A 1 208 ? 57.118 47.032 -14.382 1.00 40.12 208 CYS A C 1
ATOM 1685 O O . CYS A 1 208 ? 57.946 46.808 -15.263 1.00 40.12 208 CYS A O 1
ATOM 1687 N N . LYS A 1 209 ? 56.563 48.236 -14.218 1.00 42.59 209 LYS A N 1
ATOM 1688 C CA . LYS A 1 209 ? 57.282 49.477 -14.532 1.00 42.59 209 LYS A CA 1
ATOM 1689 C C . LYS A 1 209 ? 56.843 50.600 -13.599 1.00 42.59 209 LYS A C 1
ATOM 1691 O O . LYS A 1 209 ? 55.694 50.715 -13.196 1.00 42.59 209 LYS A O 1
ATOM 1696 N N . ASN A 1 210 ? 57.864 51.345 -13.230 1.00 42.31 210 ASN A N 1
ATOM 1697 C CA . ASN A 1 210 ? 57.982 52.301 -12.153 1.00 42.31 210 ASN A CA 1
ATOM 1698 C C . ASN A 1 210 ? 57.734 53.726 -12.708 1.00 42.31 210 ASN A C 1
ATOM 1700 O O . ASN A 1 210 ? 57.872 53.915 -13.915 1.00 42.31 210 ASN A O 1
ATOM 1704 N N . HIS A 1 211 ? 57.522 54.699 -11.808 1.00 42.00 211 HIS A N 1
ATOM 1705 C CA . HIS A 1 211 ? 57.677 56.169 -11.958 1.00 42.00 211 HIS A CA 1
ATOM 1706 C C . HIS A 1 211 ? 56.429 57.056 -12.110 1.00 42.00 211 HIS A C 1
ATOM 1708 O O . HIS A 1 211 ? 55.668 56.938 -13.061 1.00 42.00 211 HIS A O 1
ATOM 1714 N N . GLY A 1 212 ? 56.382 58.087 -11.249 1.00 33.44 212 GLY A N 1
ATOM 1715 C CA . GLY A 1 212 ? 55.951 59.431 -11.649 1.00 33.44 212 GLY A CA 1
ATOM 1716 C C . GLY A 1 212 ? 55.110 60.199 -10.631 1.00 33.44 212 GLY A C 1
ATOM 1717 O O . GLY A 1 212 ? 53.893 60.179 -10.707 1.00 33.44 212 GLY A O 1
ATOM 1718 N N . ARG A 1 213 ? 55.772 60.926 -9.722 1.00 41.50 213 ARG A N 1
ATOM 1719 C CA . ARG A 1 213 ? 55.191 61.998 -8.891 1.00 41.50 213 ARG A CA 1
ATOM 1720 C C . ARG A 1 213 ? 54.510 63.076 -9.752 1.00 41.50 213 ARG A C 1
ATOM 1722 O O . ARG A 1 213 ? 55.167 63.591 -10.655 1.00 41.50 213 ARG A O 1
ATOM 1729 N N . LYS A 1 214 ? 53.323 63.534 -9.363 1.00 41.38 214 LYS A N 1
ATOM 1730 C CA . LYS A 1 214 ? 53.046 64.837 -8.719 1.00 41.38 214 LYS A CA 1
ATOM 1731 C C . LYS A 1 214 ? 51.549 64.988 -8.489 1.00 41.38 214 LYS A C 1
ATOM 1733 O O . LYS A 1 214 ? 50.786 64.561 -9.377 1.00 41.38 214 LYS A O 1
#

Secondary structure (DSSP, 8-state):
--EEEEE--GGGHHHHHHHHHHH-S----HHHHHHHHHH-TTT-EEEEETTS-EEEEEEEEE------TT--SPEEEEEEEEE-GGGTTSSHHHHHHHHHHHHHHHHH---EEEEEEETT-HHHHHIIIIIS--EEEEEETT-STTS--EEEEEEEHHHHHHHTTPPPSSHHHHHHHHHHHHHHHHHHHHHHHHHTTSS---------------

Foldseek 3Di:
DDKDKDQDDPVCLVLAQVQCVQFHPDHDDSVVLVVQCVQQVQQKMFIADPVGHTQWIWGKDWDPDPPDPPDPFIEIETPDTGGHPVCPPVCPRVVRNLSNLLSCFAPGLHQKYKYKDFPPCPVVVCCVCPVVPWDFPDKAFLPDPVRTIITITMDGSVVVCVVPVRHGNDNCVSCVVVVVVVVVVVVVVVVVVVVVPPPDDDDDDDDDDDDDDD

Mean predicted aligned error: 9.63 Å

pLDDT: mean 85.48, std 19.49, range [33.44, 98.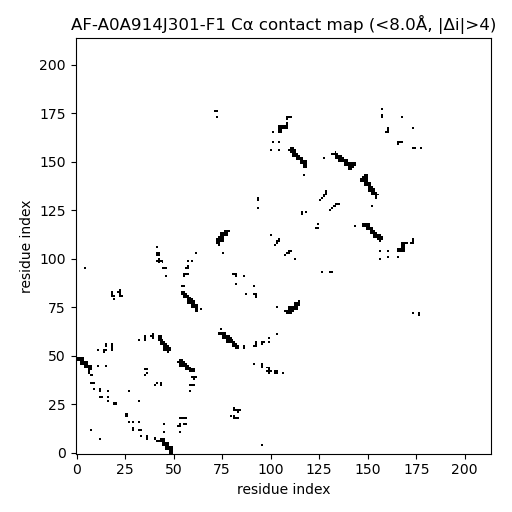88]

Sequence (214 aa):
MSVNLRRAEVDDLRAMQMCNQLCLPENYQLKYFIYHILSWPQLSYVAEDHKGNIVGYVLAKLGEEYESQHEELATGHITSLAVKRSHRRLGLAQKLMNLAARAMIENYNTSLVSLHVRVSNRAAFSLYKNVLKFEVDKREPKYYADGEDAFLMKRDLMVFAEQHDVKPAVPIIFFAEKLKKTLEITSDVLDGTHRKNRDHVDGKPCKCKNHGRK

Nearest PDB structures (foldseek):
  9f1c-assembly1_DC  TM=9.792E-01  e=1.069E-23  Homo sapiens
  4xpd-assembly1_B  TM=9.252E-01  e=3.371E-20  Saccharomyces cerevisiae
  4hnw-assembly1_B  TM=9.160E-01  e=2.331E-20  Saccharomyces cerevisiae S288C
  4xnh-assembly1_B  TM=9.262E-01  e=1.085E-19  Saccharomyces cerevisiae
  4hny-assembly2_D  TM=6.755E-01  e=1.726E-18  Saccharomyces cerevisiae S288C

Solvent-accessible surface area (backbone atoms only — not comparable to full-atom values): 12434 Å² total; per-residue (Å²): 134,68,69,50,78,47,73,48,51,83,84,43,48,65,49,50,50,52,45,36,62,77,64,41,89,80,73,78,61,68,69,59,55,50,49,36,49,72,76,34,50,72,28,20,28,34,30,26,36,87,84,72,44,64,46,27,40,31,40,27,42,71,52,86,76,80,80,52,100,76,63,91,55,49,39,29,30,52,78,44,76,41,57,42,80,95,57,54,96,69,56,53,71,60,54,42,52,52,51,26,53,48,35,37,21,40,74,55,32,24,46,35,38,34,37,75,41,54,72,84,41,59,70,60,50,45,46,39,41,74,73,65,55,28,43,79,78,48,78,40,80,49,66,40,96,89,52,46,39,24,33,38,30,38,26,65,34,57,64,50,24,66,78,64,75,53,67,43,61,49,54,69,66,53,51,47,54,56,51,51,56,52,52,53,54,52,50,53,54,57,56,56,59,66,65,74,77,73,85,83,84,83,89,78,82,91,78,90,83,85,91,81,90,131